Protein AF-A0A8T4JGF4-F1 (afdb_monomer_lite)

Sequence (220 aa):
MKKKRNKRGWFRKHKTLTIVFIIIFIIILIILFSLLLASLPSINDVNRTKCQDGTYDGRCSKNKPSFCLNETLIKKASVCSCPYDHKVDGESCVKIQRCYDGTVFNECSSKKPDFCDNGILQPDASRCGCGFRKTAFGDRCYYTHSLKAYLDPDLSCDSVQTGTNYIRNSPVYNPYNQPVANVINLLCITKCSAEHYIFISAKCGYQNTVKCLCGEWAGD

Structure (mmCIF, N/CA/C/O backbone):
data_AF-A0A8T4JGF4-F1
#
_entry.id   AF-A0A8T4JGF4-F1
#
loop_
_atom_site.group_PDB
_atom_site.id
_atom_site.type_symbol
_atom_site.label_atom_id
_atom_site.label_alt_id
_atom_site.label_comp_id
_atom_site.label_asym_id
_atom_site.label_entity_id
_atom_site.label_seq_id
_atom_site.pdbx_PDB_ins_code
_atom_site.Cartn_x
_atom_site.Cartn_y
_atom_site.Cartn_z
_atom_site.occupancy
_atom_site.B_iso_or_equiv
_atom_site.auth_seq_id
_atom_site.auth_comp_id
_atom_site.auth_asym_id
_atom_site.auth_atom_id
_atom_site.pdbx_PDB_model_num
ATOM 1 N N . MET A 1 1 ? -52.946 54.935 80.868 1.00 47.97 1 MET A N 1
ATOM 2 C CA . MET A 1 1 ? -53.389 54.575 79.497 1.00 47.97 1 MET A CA 1
ATOM 3 C C . MET A 1 1 ? -52.487 53.479 78.924 1.00 47.97 1 MET A C 1
ATOM 5 O O . MET A 1 1 ? -51.305 53.724 78.727 1.00 47.97 1 MET A O 1
ATOM 9 N N . LYS A 1 2 ? -52.994 52.255 78.703 1.00 56.34 2 LYS A N 1
ATOM 10 C CA . LYS A 1 2 ? -52.208 51.120 78.166 1.00 56.34 2 LYS A CA 1
ATOM 11 C C . LYS A 1 2 ? -52.382 51.017 76.644 1.00 56.34 2 LYS A C 1
ATOM 13 O O . LYS A 1 2 ? -53.460 50.693 76.156 1.00 56.34 2 LYS A O 1
ATOM 18 N N . LYS A 1 3 ? -51.308 51.290 75.895 1.00 65.88 3 LYS A N 1
ATOM 19 C CA . LYS A 1 3 ? -51.266 51.273 74.422 1.00 65.88 3 LYS A CA 1
ATOM 20 C C . LYS A 1 3 ? -51.107 49.833 73.911 1.00 65.88 3 LYS A C 1
ATOM 22 O O . LYS A 1 3 ? -50.023 49.256 73.962 1.00 65.88 3 LYS A O 1
ATOM 27 N N . LYS A 1 4 ? -52.204 49.242 73.429 1.00 63.41 4 LYS A N 1
ATOM 28 C CA . LYS A 1 4 ? -52.273 47.882 72.864 1.00 63.41 4 LYS A CA 1
ATOM 29 C C . LYS A 1 4 ? -51.643 47.886 71.459 1.00 63.41 4 LYS A C 1
ATOM 31 O O . LYS A 1 4 ? -52.255 48.354 70.504 1.00 63.41 4 LYS A O 1
ATOM 36 N N . ARG A 1 5 ? -50.394 47.423 71.321 1.00 65.62 5 ARG A N 1
ATOM 37 C CA . ARG A 1 5 ? -49.709 47.320 70.016 1.00 65.62 5 ARG A CA 1
ATOM 38 C C . ARG A 1 5 ? -50.174 46.074 69.250 1.00 65.62 5 ARG A C 1
ATOM 40 O O . ARG A 1 5 ? -50.162 44.961 69.768 1.00 65.62 5 ARG A O 1
ATOM 47 N N . ASN A 1 6 ? -50.598 46.299 68.009 1.00 61.34 6 ASN A N 1
ATOM 48 C CA . ASN A 1 6 ? -51.255 45.351 67.113 1.00 61.34 6 ASN A CA 1
ATOM 49 C C . ASN A 1 6 ? -50.226 44.413 66.434 1.00 61.34 6 ASN A C 1
ATOM 51 O O . ASN A 1 6 ? -49.514 44.829 65.526 1.00 61.34 6 ASN A O 1
ATOM 55 N N . LYS A 1 7 ? -50.130 43.149 66.878 1.00 59.09 7 LYS A N 1
ATOM 56 C CA . LYS A 1 7 ? -49.153 42.136 66.401 1.00 59.09 7 LYS A CA 1
ATOM 57 C C . LYS A 1 7 ? -49.591 41.336 65.155 1.00 59.09 7 LYS A C 1
ATOM 59 O O . LYS A 1 7 ? -48.980 40.323 64.831 1.00 59.09 7 LYS A O 1
ATOM 64 N N . ARG A 1 8 ? -50.638 41.746 64.429 1.00 57.59 8 ARG A N 1
ATOM 65 C CA . ARG A 1 8 ? -51.231 40.906 63.361 1.00 57.59 8 ARG A CA 1
ATOM 66 C C . ARG A 1 8 ? -50.503 40.931 62.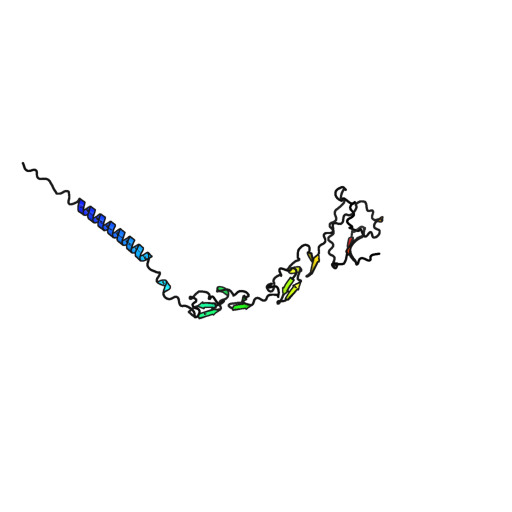004 1.00 57.59 8 ARG A C 1
ATOM 68 O O . ARG A 1 8 ? -50.839 40.133 61.138 1.00 57.59 8 ARG A O 1
ATOM 75 N N . GLY A 1 9 ? -49.498 41.789 61.808 1.00 57.38 9 GLY A N 1
ATOM 76 C CA . GLY A 1 9 ? -48.813 41.943 60.510 1.00 57.38 9 GLY A CA 1
ATOM 77 C C . GLY A 1 9 ? -47.613 41.017 60.254 1.00 57.38 9 GLY A C 1
ATOM 78 O O . GLY A 1 9 ? -47.180 40.889 59.112 1.00 57.38 9 GLY A O 1
ATOM 79 N N . TRP A 1 10 ? -47.064 40.365 61.284 1.00 57.47 10 TRP A N 1
ATOM 80 C CA . TRP A 1 10 ? -45.789 39.637 61.168 1.00 57.47 10 TRP A CA 1
ATOM 81 C C . TRP A 1 10 ? -45.944 38.214 60.597 1.00 57.47 10 TRP A C 1
ATOM 83 O O . TRP A 1 10 ? -45.103 37.745 59.835 1.00 57.47 10 TRP A O 1
ATOM 93 N N . PHE A 1 11 ? -47.079 37.558 60.855 1.00 57.56 11 PHE A N 1
ATOM 94 C CA . PHE A 1 11 ? -47.304 36.158 60.470 1.00 57.56 11 PHE A CA 1
ATOM 95 C C . PHE A 1 11 ? -47.520 35.919 58.964 1.00 57.56 11 PHE A C 1
ATOM 97 O O . PHE A 1 11 ? -47.335 34.798 58.495 1.00 57.56 11 PHE A O 1
ATOM 104 N N . ARG A 1 12 ? -47.891 36.945 58.181 1.00 58.84 12 ARG A N 1
ATOM 105 C CA . ARG A 1 12 ? -48.101 36.791 56.727 1.00 58.84 12 ARG A CA 1
ATOM 106 C C . ARG A 1 12 ? -46.800 36.788 55.919 1.00 58.84 12 ARG A C 1
ATOM 108 O O . ARG A 1 12 ? -46.740 36.090 54.916 1.00 58.84 12 ARG A O 1
ATOM 115 N N . LYS A 1 13 ? -45.751 37.487 56.373 1.00 63.50 13 LYS A N 1
ATOM 116 C CA . LYS A 1 13 ? -44.455 37.544 55.666 1.00 63.50 13 LYS A CA 1
ATOM 117 C C . LYS A 1 13 ? -43.623 36.262 55.807 1.00 63.50 13 LYS A C 1
ATOM 119 O O . LYS A 1 13 ? -42.838 35.946 54.920 1.00 63.50 13 LYS A O 1
ATOM 124 N N . HIS A 1 14 ? -43.821 35.495 56.881 1.00 70.94 14 HIS A N 1
ATOM 125 C CA . HIS A 1 14 ? -43.093 34.239 57.086 1.00 70.94 14 HIS A CA 1
ATOM 126 C C . HIS A 1 14 ? -43.536 33.121 56.134 1.00 70.94 14 HIS A C 1
ATOM 128 O O . HIS A 1 14 ? -42.690 32.370 55.663 1.00 70.94 14 HIS A O 1
ATOM 134 N N . LYS A 1 15 ? -44.828 33.045 55.783 1.00 79.44 15 LYS A N 1
ATOM 135 C CA . LYS A 1 15 ? -45.343 31.995 54.886 1.00 79.44 15 LYS A CA 1
ATOM 136 C C . LYS A 1 15 ? -44.829 32.129 53.449 1.00 79.44 15 LYS A C 1
ATOM 138 O O . LYS A 1 15 ? -44.533 31.130 52.804 1.00 79.44 15 LYS A O 1
ATOM 143 N N . THR A 1 16 ? -44.686 33.357 52.952 1.00 83.38 16 THR A N 1
ATOM 144 C CA . THR A 1 16 ? -44.106 33.608 51.624 1.00 83.38 16 THR A CA 1
ATOM 145 C C . THR A 1 16 ? -42.621 33.260 51.583 1.00 83.38 16 THR A C 1
ATOM 147 O O . THR A 1 16 ? -42.168 32.654 50.620 1.00 83.38 16 THR A O 1
ATOM 150 N N . LEU A 1 17 ? -41.875 33.562 52.652 1.00 86.31 17 LEU A N 1
ATOM 151 C CA . LEU A 1 17 ? -40.453 33.230 52.748 1.00 86.31 17 LEU A CA 1
ATOM 152 C C . LEU A 1 17 ? -40.228 31.707 52.743 1.00 86.31 17 LEU A C 1
ATOM 154 O O . LEU A 1 17 ? -39.376 31.212 52.013 1.00 86.31 17 LEU A O 1
ATOM 158 N N . THR A 1 18 ? -41.033 30.953 53.502 1.00 88.50 18 THR A N 1
ATOM 159 C CA . THR A 1 18 ? -40.933 29.485 53.553 1.00 88.50 18 THR A CA 1
ATOM 160 C C . THR A 1 18 ? -41.220 28.826 52.205 1.00 88.50 18 THR A C 1
ATOM 162 O O . THR A 1 18 ? -40.540 27.872 51.846 1.00 88.50 18 THR A O 1
ATOM 165 N N . ILE A 1 19 ? -42.179 29.347 51.431 1.00 92.38 19 ILE A N 1
ATOM 166 C CA . ILE A 1 19 ? -42.501 28.811 50.097 1.00 92.38 19 ILE A CA 1
ATOM 167 C C . ILE A 1 19 ? -41.330 29.028 49.129 1.00 92.38 19 ILE A C 1
ATOM 169 O O . ILE A 1 19 ? -40.965 28.112 48.397 1.00 92.38 19 ILE A O 1
ATOM 173 N N . VAL A 1 20 ? -40.698 30.205 49.160 1.00 94.44 20 VAL A N 1
ATOM 174 C CA . VAL A 1 20 ? -39.536 30.509 48.308 1.00 94.44 20 VAL A CA 1
ATOM 175 C C . VAL A 1 20 ? -38.359 29.576 48.613 1.00 94.44 20 VAL A C 1
ATOM 177 O O . VAL A 1 20 ? -37.754 29.042 47.686 1.00 94.44 20 VAL A O 1
ATOM 180 N N . PHE A 1 21 ? -38.072 29.305 49.891 1.00 93.75 21 PHE A N 1
ATOM 181 C CA . PHE A 1 21 ? -37.012 28.362 50.269 1.00 93.75 21 PHE A CA 1
ATOM 182 C C . PHE A 1 21 ? -37.273 26.935 49.777 1.00 93.75 21 PHE A C 1
ATOM 184 O O . PHE A 1 21 ? -36.346 26.277 49.308 1.00 93.75 21 PHE A O 1
ATOM 191 N N . ILE A 1 22 ? -38.526 26.472 49.827 1.00 95.75 22 ILE A N 1
ATOM 192 C CA . ILE A 1 22 ? -38.902 25.145 49.320 1.00 95.75 22 ILE A CA 1
ATOM 193 C C . ILE A 1 22 ? -38.670 25.057 47.805 1.00 95.75 22 ILE A C 1
ATOM 195 O O . ILE A 1 22 ? -38.101 24.076 47.334 1.00 95.75 22 ILE A O 1
ATOM 199 N N . ILE A 1 23 ? -39.045 26.088 47.041 1.00 96.62 23 ILE A N 1
ATOM 200 C CA . ILE A 1 23 ? -38.844 26.110 45.582 1.00 96.62 23 ILE A CA 1
ATOM 201 C C . ILE A 1 23 ? -37.351 26.069 45.232 1.00 96.62 23 ILE A C 1
ATOM 203 O O . ILE A 1 23 ? -36.944 25.277 44.385 1.00 96.62 23 ILE A O 1
ATOM 207 N N . ILE A 1 24 ? -36.522 26.873 45.906 1.00 97.06 24 ILE A N 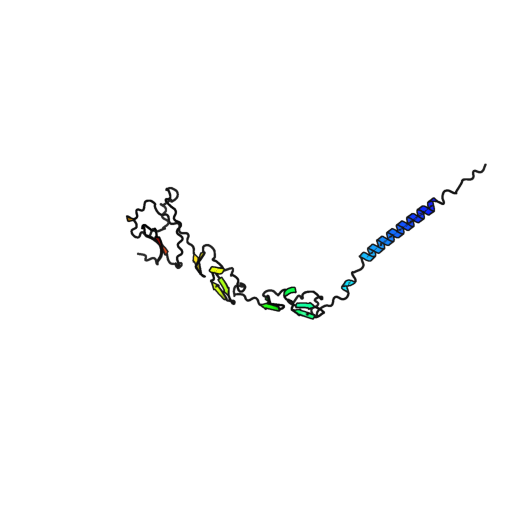1
ATOM 208 C CA . ILE A 1 24 ? -35.067 26.886 45.682 1.00 97.06 24 ILE A CA 1
ATOM 209 C C . ILE A 1 24 ? -34.461 25.510 45.979 1.00 97.06 24 ILE A C 1
ATOM 211 O O . ILE A 1 24 ? -33.655 25.010 45.198 1.00 97.06 24 ILE A O 1
ATOM 215 N N . PHE A 1 25 ? -34.882 24.870 47.070 1.00 96.12 25 PHE A N 1
ATOM 216 C CA . PHE A 1 25 ? -34.410 23.535 47.430 1.00 96.12 25 PHE A CA 1
ATOM 217 C C . PHE A 1 25 ? -34.768 22.483 46.370 1.00 96.12 25 PHE A C 1
ATOM 219 O O . PHE A 1 25 ? -33.919 21.677 45.994 1.00 96.12 25 PHE A O 1
ATOM 226 N N . ILE A 1 26 ? -35.988 22.530 45.823 1.00 97.56 26 ILE A N 1
ATOM 227 C CA . ILE A 1 26 ? -36.417 21.636 44.735 1.00 97.56 26 ILE A CA 1
ATOM 228 C C . ILE A 1 26 ? -35.565 21.853 43.478 1.00 97.56 26 ILE A C 1
ATOM 230 O O . ILE A 1 26 ? -35.118 20.882 42.871 1.00 97.56 26 ILE A O 1
ATOM 234 N N . ILE A 1 27 ? -35.288 23.106 43.105 1.00 97.75 27 ILE A N 1
ATOM 235 C CA . ILE A 1 27 ? -34.440 23.421 41.943 1.00 97.75 27 ILE A CA 1
ATOM 236 C C . ILE A 1 27 ? -33.029 22.850 42.133 1.00 97.75 27 ILE A C 1
ATOM 238 O O . ILE A 1 27 ? -32.492 22.225 41.219 1.00 97.75 27 ILE A O 1
ATOM 242 N N . ILE A 1 28 ? -32.448 23.003 43.326 1.00 97.69 28 ILE A N 1
ATOM 243 C CA . ILE A 1 28 ? -31.124 22.451 43.647 1.00 97.69 28 ILE A CA 1
ATOM 244 C C . ILE A 1 28 ? -31.128 20.922 43.530 1.00 97.69 28 ILE A C 1
ATOM 246 O O . ILE A 1 28 ? -30.211 20.360 42.933 1.00 97.69 28 ILE A O 1
ATOM 250 N N . LEU A 1 29 ? -32.164 20.246 44.034 1.00 97.38 29 LEU A N 1
ATOM 251 C CA . LEU A 1 29 ? -32.287 18.791 43.907 1.00 97.38 29 LEU A CA 1
ATOM 252 C C . LEU A 1 29 ? -32.380 18.334 42.446 1.00 97.38 29 LEU A C 1
ATOM 254 O O . LEU A 1 29 ? -31.743 17.348 42.087 1.00 97.38 29 LEU A O 1
ATOM 258 N N . ILE A 1 30 ? -33.112 19.055 41.592 1.00 97.62 30 ILE A N 1
ATOM 259 C CA . ILE A 1 30 ? -33.216 18.736 40.157 1.00 97.62 30 ILE A CA 1
ATOM 260 C C . ILE A 1 30 ? -31.859 18.892 39.461 1.00 97.62 30 ILE A C 1
ATOM 262 O O . ILE A 1 30 ? -31.475 18.038 38.659 1.00 97.62 30 ILE A O 1
ATOM 266 N N . ILE A 1 31 ? -31.113 19.953 39.779 1.00 97.56 31 ILE A N 1
ATOM 267 C CA . ILE A 1 31 ? -29.775 20.187 39.218 1.00 97.56 31 ILE A CA 1
ATOM 268 C C . ILE A 1 31 ? -28.812 19.082 39.664 1.00 97.56 31 ILE A C 1
ATOM 270 O O . ILE A 1 31 ? -28.115 18.507 38.829 1.00 97.56 31 ILE A O 1
ATOM 274 N N . LEU A 1 32 ? -28.808 18.736 40.955 1.00 96.75 32 LEU A N 1
ATOM 275 C CA . LEU A 1 32 ? -27.975 17.656 41.492 1.00 96.75 32 LEU A CA 1
ATOM 276 C C . LEU A 1 32 ? -28.332 16.299 40.882 1.00 96.75 32 LEU A C 1
ATOM 278 O O . LEU A 1 32 ? -27.438 15.535 40.531 1.00 96.75 32 LEU A O 1
ATOM 282 N N . PHE A 1 33 ? -29.620 16.011 40.705 1.00 96.50 33 PHE A N 1
ATOM 283 C CA . PHE A 1 33 ? -30.071 14.782 40.060 1.00 96.50 33 PHE A CA 1
ATOM 284 C C . PHE A 1 33 ? -29.660 14.729 38.584 1.00 96.50 33 PHE A C 1
ATOM 286 O O . PHE A 1 33 ? -29.200 13.696 38.113 1.00 96.50 33 PHE A O 1
ATOM 293 N N . SER A 1 34 ? -29.743 15.849 37.866 1.00 96.62 34 SER A N 1
ATOM 294 C CA . SER A 1 34 ? -29.296 15.934 36.469 1.00 96.62 34 SER A CA 1
ATOM 295 C C . SER A 1 34 ? -27.783 15.723 36.342 1.00 96.62 34 SER A C 1
ATOM 297 O O . SER A 1 34 ? -27.333 15.000 35.456 1.00 96.62 34 SER A O 1
ATOM 299 N N . LEU A 1 35 ? -26.997 16.295 37.262 1.00 95.38 35 LEU A N 1
ATOM 300 C CA . LEU A 1 35 ? -25.551 16.067 37.356 1.00 95.38 35 LEU A CA 1
ATOM 301 C C . LEU A 1 35 ? -25.219 14.607 37.689 1.00 95.38 35 LEU A C 1
ATOM 303 O O . LEU A 1 35 ? -24.268 14.058 37.138 1.00 95.38 35 LEU A O 1
ATOM 307 N N . LEU A 1 36 ? -26.014 13.970 38.552 1.00 94.88 36 LEU A N 1
ATOM 308 C CA . LEU A 1 36 ? -25.873 12.554 38.888 1.00 94.88 36 LEU A CA 1
ATOM 309 C C . LEU A 1 36 ? -26.223 11.643 37.702 1.00 94.88 36 LEU A C 1
ATOM 311 O O . LEU A 1 36 ? -25.557 10.640 37.481 1.00 94.88 36 LEU A O 1
ATOM 315 N N . LEU A 1 37 ? -27.246 11.986 36.918 1.00 91.44 37 LEU A N 1
ATOM 316 C CA . LEU A 1 37 ? -27.588 11.237 35.708 1.00 91.44 37 LEU A CA 1
ATOM 317 C C . LEU A 1 37 ? -26.508 11.374 34.631 1.00 91.44 37 LEU A C 1
ATOM 319 O O . LEU A 1 37 ? -26.215 10.404 33.938 1.00 91.44 37 LEU A O 1
ATOM 323 N N . ALA A 1 38 ? -25.890 12.550 34.508 1.00 91.62 38 ALA A N 1
ATOM 324 C CA . ALA A 1 38 ? -24.806 12.784 33.556 1.00 91.62 38 ALA A CA 1
ATOM 325 C C . ALA A 1 38 ? -23.522 12.001 33.884 1.00 91.62 38 ALA A C 1
ATOM 327 O O . ALA A 1 38 ? -22.717 11.759 32.987 1.00 91.62 38 ALA A O 1
ATOM 328 N N . SER A 1 39 ? -23.319 11.592 35.140 1.00 90.06 39 SER A N 1
ATOM 329 C CA . SER A 1 39 ? -22.179 10.760 35.541 1.00 90.06 39 SER A CA 1
ATOM 330 C C . SER A 1 39 ? -22.437 9.256 35.419 1.00 90.06 39 SER A C 1
ATOM 332 O O . SER A 1 39 ? -21.515 8.470 35.649 1.00 90.06 39 SER A O 1
ATOM 334 N N . LEU A 1 40 ? -23.647 8.832 35.030 1.00 85.12 40 LEU A N 1
ATOM 335 C CA . LEU A 1 40 ? -23.922 7.417 34.808 1.00 85.12 40 LEU A CA 1
ATOM 336 C C . LEU A 1 40 ? -23.154 6.921 33.571 1.00 85.12 40 LEU A C 1
ATOM 338 O O . LEU A 1 40 ? -23.342 7.455 32.473 1.00 85.12 40 LEU A O 1
ATOM 342 N N . PRO A 1 41 ? -22.299 5.891 33.714 1.00 80.56 41 PRO A N 1
ATOM 343 C CA . PRO A 1 41 ? -21.639 5.284 32.570 1.00 80.56 41 PRO A CA 1
ATOM 344 C C . PRO A 1 41 ? -22.694 4.727 31.611 1.00 80.56 41 PRO A C 1
ATOM 346 O O . PRO A 1 41 ? -23.691 4.136 32.032 1.00 80.56 41 PRO A O 1
ATOM 349 N N . SER A 1 42 ? -22.480 4.921 30.308 1.00 80.06 42 SER A N 1
ATOM 350 C CA . SER A 1 42 ? -23.373 4.387 29.282 1.00 80.06 42 SER A CA 1
ATOM 351 C C . SER A 1 42 ? -23.442 2.864 29.410 1.00 80.06 42 SER A C 1
ATOM 353 O O . SER A 1 42 ? -22.466 2.160 29.163 1.00 80.06 42 SER A O 1
ATOM 355 N N . ILE A 1 43 ? -24.616 2.354 29.780 1.00 74.75 43 ILE A N 1
ATOM 356 C CA . ILE A 1 43 ? -24.886 0.921 29.995 1.00 74.75 43 ILE A CA 1
ATOM 357 C C . ILE A 1 43 ? -24.831 0.111 28.683 1.00 74.75 43 ILE A C 1
ATOM 359 O O . ILE A 1 43 ? -24.972 -1.108 28.685 1.00 74.75 43 ILE A O 1
ATOM 363 N N . ASN A 1 44 ? -24.579 0.772 27.550 1.00 69.38 44 ASN A N 1
ATOM 364 C CA . ASN A 1 44 ? -24.530 0.150 26.230 1.00 69.38 44 ASN A CA 1
ATOM 365 C C . ASN A 1 44 ? -23.204 -0.573 25.932 1.00 69.38 44 ASN A C 1
ATOM 367 O O . ASN A 1 44 ? -23.035 -1.082 24.827 1.00 69.38 44 ASN A O 1
ATOM 371 N N . ASP A 1 45 ? -22.260 -0.627 26.878 1.00 65.50 45 ASP A N 1
ATOM 372 C CA . ASP A 1 45 ? -20.958 -1.282 26.669 1.00 65.50 45 ASP A CA 1
ATOM 373 C C . ASP A 1 45 ? -20.864 -2.708 27.243 1.00 65.50 45 ASP A C 1
ATOM 375 O O . ASP A 1 45 ? -19.833 -3.366 27.127 1.00 65.50 45 ASP A O 1
ATOM 379 N N . VAL A 1 46 ? -21.941 -3.221 27.849 1.00 62.47 46 VAL A N 1
ATOM 380 C CA . VAL A 1 46 ? -21.876 -4.414 28.719 1.00 62.47 46 VAL A CA 1
ATOM 381 C C . VAL A 1 46 ? -21.881 -5.751 27.966 1.00 62.47 46 VAL A C 1
ATOM 383 O O . VAL A 1 46 ? -21.688 -6.789 28.584 1.00 62.47 46 VAL A O 1
ATOM 386 N N . ASN A 1 47 ? -22.009 -5.777 26.638 1.00 77.75 47 ASN A N 1
ATOM 387 C CA . ASN A 1 47 ? -21.881 -7.051 25.923 1.00 77.75 47 ASN A CA 1
ATOM 388 C C . ASN A 1 47 ? -21.275 -6.924 24.528 1.00 77.75 47 ASN A C 1
ATOM 390 O O . ASN A 1 47 ? -21.761 -7.513 23.564 1.00 77.75 47 ASN A O 1
ATOM 394 N N . ARG A 1 48 ? -20.195 -6.143 24.398 1.00 82.44 48 ARG A N 1
ATOM 395 C CA . ARG A 1 48 ? -19.381 -6.243 23.183 1.00 82.44 48 ARG A CA 1
ATOM 396 C C . ARG A 1 48 ? -18.619 -7.552 23.216 1.00 82.44 48 ARG A C 1
ATOM 398 O O . ARG A 1 48 ? -17.611 -7.686 23.913 1.00 82.44 48 ARG A O 1
ATOM 405 N N . THR A 1 49 ? -19.120 -8.502 22.449 1.00 94.12 49 THR A N 1
ATOM 406 C CA . THR A 1 49 ? -18.466 -9.777 22.236 1.00 94.12 49 THR A CA 1
ATOM 407 C C . THR A 1 49 ? -17.134 -9.543 21.520 1.00 94.12 49 THR A C 1
ATOM 409 O O . THR A 1 49 ? -16.959 -8.598 20.736 1.00 94.12 49 THR A O 1
ATOM 412 N N . LYS A 1 50 ? -16.134 -10.341 21.887 1.00 97.19 50 LYS A N 1
ATOM 413 C CA . LYS A 1 50 ? -14.789 -10.272 21.317 1.00 97.19 50 LYS A CA 1
ATOM 414 C C . LYS A 1 50 ? -14.527 -11.544 20.539 1.00 97.19 50 LYS A C 1
ATOM 416 O O . LYS A 1 50 ? -14.892 -12.627 20.980 1.00 97.19 50 LYS A O 1
ATOM 421 N N . CYS A 1 51 ? -13.838 -11.403 19.420 1.00 97.81 51 CYS A N 1
ATOM 422 C CA . CYS A 1 51 ? -13.269 -12.532 18.709 1.00 97.81 51 CYS A CA 1
ATOM 423 C C . CYS A 1 51 ? -12.093 -13.151 19.478 1.00 97.81 51 CYS A C 1
ATOM 425 O O . CYS A 1 51 ? -11.567 -12.571 20.431 1.00 97.81 51 CYS A O 1
ATOM 427 N N . GLN A 1 52 ? -11.636 -14.317 19.011 1.00 97.88 52 GLN A N 1
ATOM 428 C CA . GLN A 1 52 ? -10.529 -15.083 19.599 1.00 97.88 52 GLN A CA 1
ATOM 429 C C . GLN A 1 52 ? -9.230 -14.274 19.795 1.00 97.88 52 GLN A C 1
ATOM 431 O O . GLN A 1 52 ? -8.463 -14.555 20.712 1.00 97.88 52 GLN A O 1
ATOM 436 N N . ASP A 1 53 ? -8.976 -13.262 18.963 1.00 97.50 53 ASP A N 1
ATOM 437 C CA . ASP A 1 53 ? -7.790 -12.397 19.041 1.00 97.50 53 ASP A CA 1
ATOM 438 C C . ASP A 1 53 ? -7.983 -11.142 19.920 1.00 97.50 53 ASP A C 1
ATOM 440 O O . ASP A 1 53 ? -7.108 -10.275 19.977 1.00 97.50 53 ASP A O 1
ATOM 444 N N . GLY A 1 54 ? -9.133 -11.023 20.592 1.00 97.06 54 GLY A N 1
ATOM 445 C CA . GLY A 1 54 ? -9.507 -9.882 21.427 1.00 97.06 54 GLY A CA 1
ATOM 446 C C . GLY A 1 54 ? -10.106 -8.693 20.669 1.00 97.06 54 GLY A C 1
ATOM 447 O O . GLY A 1 54 ? -10.416 -7.679 21.301 1.00 97.06 54 GLY A O 1
ATOM 448 N N . THR A 1 55 ? -10.287 -8.788 19.348 1.00 97.69 55 THR A N 1
ATOM 449 C CA . THR A 1 55 ? -10.943 -7.751 18.537 1.00 97.69 55 THR A CA 1
ATOM 450 C C . THR A 1 55 ? -12.430 -7.670 18.876 1.00 97.69 55 THR A C 1
ATOM 452 O O . THR A 1 55 ? -13.102 -8.693 18.953 1.00 97.69 55 THR A O 1
ATOM 455 N N . TYR A 1 56 ? -12.956 -6.460 19.073 1.00 96.75 56 TYR A N 1
ATOM 456 C CA . TYR A 1 56 ? -14.390 -6.252 19.300 1.00 96.75 56 TYR A CA 1
ATOM 457 C C . TYR A 1 56 ? -15.209 -6.539 18.039 1.00 96.75 56 TYR A C 1
ATOM 459 O O . TYR A 1 56 ? -14.765 -6.219 16.934 1.00 96.75 56 TYR A O 1
ATOM 467 N N . ASP A 1 57 ? -16.419 -7.065 18.216 1.00 96.56 57 ASP A N 1
ATOM 468 C CA . ASP A 1 57 ? -17.374 -7.252 17.125 1.00 96.56 57 ASP A CA 1
ATOM 469 C C . ASP A 1 57 ? -17.571 -5.967 16.296 1.00 96.56 57 ASP A C 1
ATOM 471 O O . ASP A 1 57 ? -17.580 -4.845 16.820 1.00 96.56 57 ASP A O 1
ATOM 475 N N . GLY A 1 58 ? -17.634 -6.122 14.973 1.00 96.38 58 GLY A N 1
ATOM 476 C CA . GLY A 1 58 ? -17.717 -5.012 14.026 1.00 96.38 58 GLY A CA 1
ATOM 477 C C . GLY A 1 58 ? -16.405 -4.245 13.802 1.00 96.38 58 GLY A C 1
ATOM 478 O O . GLY A 1 58 ? -16.419 -3.177 13.183 1.00 96.38 58 GLY A O 1
ATOM 479 N N . ARG A 1 59 ? -15.262 -4.733 14.306 1.00 97.75 59 ARG A N 1
ATOM 480 C CA . ARG A 1 59 ? -13.937 -4.111 14.116 1.00 97.75 59 ARG A CA 1
ATOM 481 C C . ARG A 1 59 ? -12.980 -5.012 13.337 1.00 97.75 59 ARG A C 1
ATOM 483 O O . ARG A 1 59 ? -13.112 -6.233 13.290 1.00 97.75 59 ARG A O 1
ATOM 490 N N . CYS A 1 60 ? -11.978 -4.376 12.738 1.00 98.56 60 CYS A N 1
ATOM 491 C CA . CYS A 1 60 ? -10.882 -5.058 12.064 1.00 98.56 60 CYS A CA 1
ATOM 492 C C . CYS A 1 60 ? -9.828 -5.537 13.058 1.00 98.56 60 CYS A C 1
ATOM 494 O O . CYS A 1 60 ? -9.417 -4.789 13.948 1.00 98.56 60 CYS A O 1
ATOM 496 N N . SER A 1 61 ? -9.367 -6.767 12.855 1.00 98.44 61 SER A N 1
ATOM 497 C CA . SER A 1 61 ? -8.238 -7.336 13.580 1.00 98.44 61 SER A CA 1
ATOM 498 C C . SER A 1 61 ? -6.938 -6.609 13.235 1.00 98.44 61 SER A C 1
ATOM 500 O O . SER A 1 61 ? -6.783 -6.041 12.150 1.00 98.44 61 SER A O 1
ATOM 502 N N . LYS A 1 62 ? -5.951 -6.702 14.133 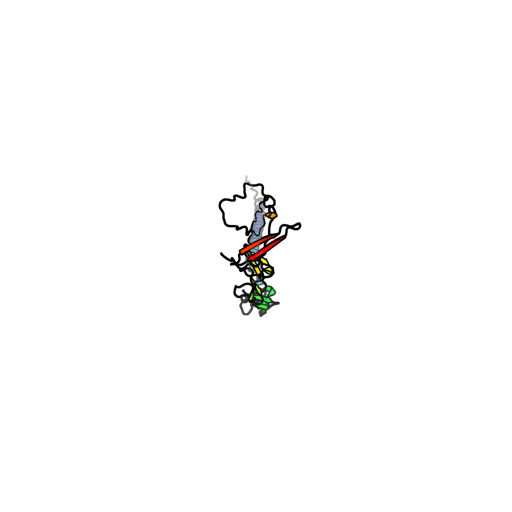1.00 97.88 62 LYS A N 1
ATOM 503 C CA . LYS A 1 62 ? -4.556 -6.354 13.815 1.00 97.88 62 LYS A CA 1
ATOM 504 C C . LYS A 1 62 ? -4.004 -7.228 12.678 1.00 97.88 62 LYS A C 1
ATOM 506 O O . LYS A 1 62 ? -3.205 -6.751 11.874 1.00 97.88 62 LYS A O 1
ATOM 511 N N . ASN A 1 63 ? -4.473 -8.474 12.577 1.00 97.62 63 ASN A N 1
ATOM 512 C CA . ASN A 1 63 ? -4.097 -9.434 11.543 1.00 97.62 63 ASN A CA 1
ATOM 513 C C . ASN A 1 63 ? -5.033 -9.305 10.333 1.00 97.62 63 ASN A C 1
ATOM 515 O O . ASN A 1 63 ? -5.999 -10.059 10.165 1.00 97.62 63 ASN A O 1
ATOM 519 N N . LYS A 1 64 ? -4.747 -8.318 9.482 1.00 98.25 64 LYS A N 1
ATOM 520 C CA . LYS A 1 64 ? -5.474 -8.091 8.224 1.00 98.25 64 LYS A CA 1
ATOM 521 C C . LYS A 1 64 ? -5.426 -9.333 7.315 1.00 98.25 64 LYS A C 1
ATOM 523 O O . LYS A 1 64 ? -4.384 -9.989 7.267 1.00 98.25 64 LYS A O 1
ATOM 528 N N . PRO A 1 65 ? -6.497 -9.644 6.558 1.00 98.25 65 PRO A N 1
ATOM 529 C CA . PRO A 1 65 ? -7.736 -8.873 6.372 1.00 98.25 65 PRO A CA 1
ATOM 530 C C . PRO A 1 65 ? -8.882 -9.267 7.322 1.00 98.25 65 PRO A C 1
ATOM 532 O O . PRO A 1 65 ? -10.052 -9.185 6.948 1.00 98.25 65 PRO A O 1
ATOM 535 N N . SER A 1 66 ? -8.581 -9.769 8.519 1.00 98.56 66 SER A N 1
ATOM 536 C CA . SER A 1 66 ? -9.614 -10.356 9.376 1.00 98.56 66 SER A CA 1
ATOM 537 C C . SER A 1 66 ? -10.532 -9.289 9.987 1.00 98.56 66 SER A C 1
ATOM 539 O O . SER A 1 66 ? -10.069 -8.277 10.516 1.00 98.56 66 SER A O 1
ATOM 541 N N . PHE A 1 67 ? -11.835 -9.542 9.942 1.00 98.38 67 PHE A N 1
ATOM 542 C CA . PHE A 1 67 ? -12.908 -8.734 10.513 1.00 98.38 67 PHE A CA 1
ATOM 543 C C . PHE A 1 67 ? -13.670 -9.573 11.535 1.00 98.38 67 PHE A C 1
ATOM 545 O O . PHE A 1 67 ? -13.997 -10.728 11.258 1.00 98.38 67 PHE A O 1
ATOM 552 N N . CYS A 1 68 ? -13.935 -9.004 12.708 1.00 98.44 68 CYS A N 1
ATOM 553 C CA . CYS A 1 68 ? -14.692 -9.681 13.750 1.00 98.44 68 CYS A CA 1
ATOM 554 C C . CYS A 1 68 ? -16.193 -9.525 13.493 1.00 98.44 68 CYS A C 1
ATOM 556 O O . CYS A 1 68 ? -16.696 -8.400 13.485 1.00 98.44 68 CYS A O 1
ATOM 558 N N . LEU A 1 69 ? -16.882 -10.642 13.255 1.00 97.50 69 LEU A N 1
ATOM 559 C CA . LEU A 1 69 ? -18.329 -10.688 13.068 1.00 97.50 69 LEU A CA 1
ATOM 560 C C . LEU A 1 69 ? -18.918 -11.858 13.856 1.00 97.50 69 LEU A C 1
ATOM 562 O O . LEU A 1 69 ? -18.605 -13.013 13.566 1.00 97.50 69 LEU A O 1
ATOM 566 N N . ASN A 1 70 ? -19.797 -11.558 14.811 1.00 96.12 70 ASN A N 1
ATOM 567 C CA . ASN A 1 70 ? -20.456 -12.531 15.683 1.00 96.12 70 ASN A CA 1
ATOM 568 C C . ASN A 1 70 ? -19.438 -13.494 16.321 1.00 96.12 70 ASN A C 1
ATOM 570 O O . ASN A 1 70 ? -19.508 -14.704 16.119 1.00 96.12 70 ASN A O 1
ATOM 574 N N . GLU A 1 71 ? -18.439 -12.941 17.019 1.00 96.69 71 GLU A N 1
ATOM 575 C CA . GLU A 1 71 ? -17.366 -13.687 17.714 1.00 96.69 71 GLU A CA 1
ATOM 576 C C . GLU A 1 71 ? -16.412 -14.486 16.810 1.00 96.69 71 GLU A C 1
ATOM 578 O O . GLU A 1 71 ? -15.447 -15.081 17.293 1.00 96.69 71 GLU A O 1
ATOM 583 N N . THR A 1 72 ? -16.610 -14.452 15.490 1.00 97.94 72 THR A N 1
ATOM 584 C CA . THR A 1 72 ? -15.782 -15.174 14.521 1.00 97.94 72 THR A CA 1
ATOM 585 C C . THR A 1 72 ? -14.954 -14.208 13.680 1.00 97.94 72 THR A C 1
ATOM 587 O O . THR A 1 72 ? -15.451 -13.198 13.180 1.00 97.94 72 THR A O 1
ATOM 590 N N . LEU A 1 73 ? -13.674 -14.530 13.482 1.00 98.31 73 LEU A N 1
ATOM 591 C CA . LEU A 1 73 ? -12.826 -13.816 12.530 1.00 98.31 73 LEU A CA 1
ATOM 592 C C . LEU A 1 73 ? -13.073 -14.347 11.121 1.00 98.31 73 LEU A C 1
ATOM 594 O O . LEU A 1 73 ? -12.767 -15.497 10.811 1.00 98.31 73 LEU A O 1
ATOM 598 N N . ILE A 1 74 ? -13.580 -13.481 10.254 1.00 98.19 74 ILE A N 1
ATOM 599 C CA . ILE A 1 74 ? -13.767 -13.759 8.830 1.00 98.19 74 ILE A CA 1
ATOM 600 C C . ILE A 1 74 ? -12.841 -12.867 8.006 1.00 98.19 74 ILE A C 1
ATOM 602 O O . ILE A 1 74 ? -12.522 -11.751 8.410 1.00 98.19 74 ILE A O 1
ATOM 606 N N . LYS A 1 75 ? -12.395 -13.321 6.832 1.00 98.25 75 LYS A N 1
ATOM 607 C CA . LYS A 1 75 ? -11.644 -12.451 5.915 1.00 98.25 75 LYS A CA 1
ATOM 608 C C . LYS A 1 75 ? -12.613 -11.450 5.280 1.00 98.25 75 LYS A C 1
ATOM 610 O O . LYS A 1 75 ? -13.571 -11.871 4.637 1.00 98.25 75 LYS A O 1
ATOM 615 N N . LYS A 1 76 ? -12.369 -10.152 5.477 1.00 98.31 76 LYS A N 1
ATOM 616 C CA . LYS A 1 76 ? -13.072 -9.058 4.792 1.00 98.31 76 LYS A CA 1
ATOM 617 C C . LYS A 1 76 ? -12.097 -7.969 4.357 1.00 98.31 76 LYS A C 1
ATOM 619 O O . LYS A 1 76 ? -12.002 -6.900 4.970 1.00 98.31 76 LYS A O 1
ATOM 624 N N . ALA A 1 77 ? -11.334 -8.252 3.306 1.00 98.50 77 ALA A N 1
ATOM 625 C CA . ALA A 1 77 ? -10.331 -7.327 2.782 1.00 98.50 77 ALA A CA 1
ATOM 626 C C . ALA A 1 77 ? -10.938 -6.008 2.275 1.00 98.50 77 ALA A C 1
ATOM 628 O O . ALA A 1 77 ? -10.281 -4.972 2.382 1.00 98.50 77 ALA A O 1
ATOM 629 N N . SER A 1 78 ? -12.194 -6.013 1.814 1.00 98.06 78 SER A N 1
ATOM 630 C CA . SER A 1 78 ? -12.899 -4.798 1.381 1.00 98.06 78 SER A CA 1
ATOM 631 C C . SER A 1 78 ? -13.129 -3.794 2.520 1.00 98.06 78 SER A C 1
ATOM 633 O O . SER A 1 78 ? -13.126 -2.588 2.290 1.00 98.06 78 SER A O 1
ATOM 635 N N . VAL A 1 79 ? -13.265 -4.279 3.761 1.00 98.12 79 VAL A N 1
ATOM 636 C CA . VAL A 1 79 ? -13.495 -3.453 4.961 1.00 98.12 79 VAL A CA 1
ATOM 637 C C . VAL A 1 79 ? -12.192 -3.173 5.710 1.00 98.12 79 VAL A C 1
ATOM 639 O O . VAL A 1 79 ? -11.941 -2.046 6.128 1.00 98.12 79 VAL A O 1
ATOM 642 N N . CYS A 1 80 ? -11.344 -4.190 5.882 1.00 98.25 80 CYS A N 1
ATOM 643 C CA . CYS A 1 80 ? -10.152 -4.107 6.733 1.00 98.25 80 CYS A CA 1
ATOM 644 C C . CYS A 1 80 ? -8.850 -3.811 5.993 1.00 98.25 80 CYS A C 1
ATOM 646 O O . CYS A 1 80 ? -7.808 -3.615 6.631 1.00 98.25 80 CYS A O 1
ATOM 648 N N . SER A 1 81 ? -8.912 -3.736 4.661 1.00 98.25 81 SER A N 1
ATOM 649 C CA . SER A 1 81 ? -7.750 -3.631 3.778 1.00 98.25 81 SER A CA 1
ATOM 650 C C . SER A 1 81 ? -6.782 -4.813 3.926 1.00 98.25 81 SER A C 1
ATOM 652 O O . SER A 1 81 ? -6.984 -5.744 4.710 1.00 98.25 81 SER A O 1
ATOM 654 N N . CYS A 1 82 ? -5.695 -4.763 3.162 1.00 98.25 82 CYS A N 1
ATOM 655 C CA . CYS A 1 82 ? -4.636 -5.762 3.185 1.00 98.25 82 CYS A CA 1
ATOM 656 C C . CYS A 1 82 ? -3.396 -5.288 3.963 1.00 98.25 82 CYS A C 1
ATOM 658 O O . CYS A 1 82 ? -3.241 -4.086 4.216 1.00 98.25 82 CYS A O 1
ATOM 660 N N . PRO A 1 83 ? -2.536 -6.220 4.416 1.00 97.50 83 PRO A N 1
ATOM 661 C CA . PRO A 1 83 ? -1.233 -5.878 4.979 1.00 97.50 83 PRO A CA 1
ATOM 662 C C . PRO A 1 83 ? -0.314 -5.239 3.927 1.00 97.50 83 PRO A C 1
ATOM 664 O O . PRO A 1 83 ? -0.601 -5.262 2.729 1.00 97.50 83 PRO A O 1
ATOM 667 N N . TYR A 1 84 ? 0.809 -4.684 4.389 1.00 93.12 84 TYR A N 1
ATOM 668 C CA . TYR A 1 84 ? 1.866 -4.169 3.517 1.00 93.12 84 TYR A CA 1
ATOM 669 C C . TYR A 1 84 ? 2.305 -5.278 2.535 1.00 93.12 84 TYR A C 1
ATOM 671 O O . TYR A 1 84 ? 2.400 -6.445 2.916 1.00 93.12 84 TYR A O 1
ATOM 679 N N . ASP A 1 85 ? 2.472 -4.934 1.257 1.00 94.06 85 ASP A N 1
ATOM 680 C CA . ASP A 1 85 ? 2.747 -5.852 0.131 1.00 94.06 85 ASP A CA 1
ATOM 681 C C . ASP A 1 85 ? 1.620 -6.789 -0.320 1.00 94.06 85 ASP A C 1
ATOM 683 O O . ASP A 1 85 ? 1.868 -7.736 -1.069 1.00 94.06 85 ASP A O 1
ATOM 687 N N . HIS A 1 86 ? 0.373 -6.523 0.064 1.00 97.12 86 HIS A N 1
ATOM 688 C CA . HIS A 1 86 ? -0.782 -7.235 -0.478 1.00 97.12 86 HIS A CA 1
ATOM 689 C C . HIS A 1 86 ? -1.831 -6.266 -1.023 1.00 97.12 86 HIS A C 1
ATOM 691 O O . HIS A 1 86 ? -2.028 -5.176 -0.488 1.00 97.12 86 HIS A O 1
ATOM 697 N N . LYS A 1 87 ? -2.527 -6.682 -2.082 1.00 96.19 87 LYS A N 1
ATOM 698 C CA . LYS A 1 87 ? -3.685 -5.977 -2.638 1.00 96.19 87 LYS A CA 1
ATOM 699 C C . LYS A 1 87 ? -4.956 -6.781 -2.402 1.00 96.19 87 LYS A C 1
ATOM 701 O O . LYS A 1 87 ? -4.905 -8.001 -2.234 1.00 96.19 87 LYS A O 1
ATOM 706 N N . VAL A 1 88 ? -6.078 -6.072 -2.383 1.00 97.62 88 VAL A N 1
ATOM 707 C CA . VAL A 1 88 ? -7.408 -6.671 -2.258 1.00 97.62 88 VAL A CA 1
ATOM 708 C C . VAL A 1 88 ? -7.717 -7.463 -3.528 1.00 97.62 88 VAL A C 1
ATOM 710 O O . VAL A 1 88 ? -7.556 -6.945 -4.633 1.00 97.62 88 VAL A O 1
ATOM 713 N N . ASP A 1 89 ? -8.148 -8.708 -3.349 1.00 96.88 89 ASP A N 1
ATOM 714 C CA . ASP A 1 89 ? -8.683 -9.580 -4.395 1.00 96.88 89 ASP A CA 1
ATOM 715 C C . ASP A 1 89 ? -9.935 -10.274 -3.841 1.00 96.88 89 ASP A C 1
ATOM 717 O O . ASP A 1 89 ? -9.864 -11.191 -3.012 1.00 96.88 89 ASP A O 1
ATOM 721 N N . GLY A 1 90 ? -11.100 -9.725 -4.190 1.00 97.44 90 GLY A N 1
ATOM 722 C CA . GLY A 1 90 ? -12.361 -10.029 -3.515 1.00 97.44 90 GLY A CA 1
ATOM 723 C C . GLY A 1 90 ? -12.303 -9.689 -2.020 1.00 97.44 90 GLY A C 1
ATOM 724 O O . GLY A 1 90 ? -11.980 -8.568 -1.637 1.00 97.44 90 GLY A O 1
ATOM 725 N N . GLU A 1 91 ? -12.594 -10.671 -1.164 1.00 98.06 91 GLU A N 1
ATOM 726 C CA . GLU A 1 91 ? -12.501 -10.535 0.301 1.00 98.06 91 GLU A CA 1
ATOM 727 C C . GLU A 1 91 ? -11.175 -11.048 0.883 1.00 98.06 91 GLU A C 1
ATOM 729 O O . GLU A 1 91 ? -10.981 -11.068 2.103 1.00 98.06 91 GLU A O 1
ATOM 734 N N . SER A 1 92 ? -10.247 -11.456 0.016 1.00 98.00 92 SER A N 1
ATOM 735 C CA . SER A 1 92 ? -8.917 -11.934 0.380 1.00 98.00 92 SER A CA 1
ATOM 736 C C . SER A 1 92 ? -7.829 -10.930 0.002 1.00 98.00 92 SER A C 1
ATOM 738 O O . SER A 1 92 ? -8.063 -9.906 -0.639 1.00 98.00 92 SER A O 1
ATOM 740 N N . CYS A 1 93 ? -6.612 -11.232 0.446 1.00 98.12 93 CYS A N 1
ATOM 741 C CA . CYS A 1 93 ? -5.417 -10.474 0.120 1.00 98.12 93 CYS A CA 1
ATOM 742 C C . CYS A 1 93 ? -4.477 -11.347 -0.697 1.00 98.12 93 CYS A C 1
ATOM 744 O O . CYS A 1 93 ? -4.121 -12.441 -0.256 1.00 98.12 93 CYS A O 1
ATOM 746 N N . VAL A 1 94 ? -4.044 -10.842 -1.848 1.00 97.00 94 VAL A N 1
ATOM 747 C CA . VAL A 1 94 ? -3.024 -11.476 -2.690 1.00 97.00 94 VAL A CA 1
ATOM 748 C C . VAL A 1 94 ? -1.754 -10.645 -2.665 1.00 97.00 94 VAL A C 1
ATOM 750 O O . VAL A 1 94 ? -1.802 -9.415 -2.591 1.00 97.00 94 VAL A O 1
ATOM 753 N N . LYS A 1 95 ? -0.603 -11.317 -2.692 1.00 96.75 95 LYS A N 1
ATOM 754 C CA . LYS A 1 95 ? 0.698 -10.649 -2.669 1.00 96.75 95 LYS A CA 1
ATOM 755 C C . LYS A 1 95 ? 0.842 -9.768 -3.911 1.00 96.75 95 LYS A C 1
ATOM 757 O O . LYS A 1 95 ? 0.564 -10.209 -5.025 1.00 96.75 95 LYS A O 1
ATOM 762 N N . ILE A 1 96 ? 1.268 -8.522 -3.724 1.00 96.62 96 ILE A N 1
ATOM 763 C CA . ILE A 1 96 ? 1.569 -7.619 -4.834 1.00 96.62 96 ILE A CA 1
ATOM 764 C C . ILE A 1 96 ? 2.831 -8.143 -5.510 1.00 96.62 96 ILE A C 1
ATOM 766 O O . ILE A 1 96 ? 3.886 -8.249 -4.884 1.00 96.62 96 ILE A O 1
ATOM 770 N N . GLN A 1 97 ? 2.719 -8.481 -6.791 1.00 96.94 97 GLN A N 1
ATOM 771 C CA . GLN A 1 97 ? 3.883 -8.795 -7.601 1.00 96.94 97 GLN A CA 1
ATOM 772 C C . GLN A 1 97 ? 4.695 -7.516 -7.795 1.00 96.94 97 GLN A C 1
ATOM 774 O O . GLN A 1 97 ? 4.158 -6.479 -8.188 1.00 96.94 97 GLN A O 1
ATOM 779 N N . ARG A 1 98 ? 5.982 -7.595 -7.470 1.00 97.75 98 ARG A N 1
ATOM 780 C CA . ARG A 1 98 ? 6.939 -6.504 -7.615 1.00 97.75 98 ARG A CA 1
ATOM 781 C C . ARG A 1 98 ? 8.131 -6.986 -8.418 1.00 97.75 98 ARG A C 1
ATOM 783 O O . ARG A 1 98 ? 8.464 -8.171 -8.384 1.00 97.75 98 ARG A O 1
ATOM 790 N N . CYS A 1 99 ? 8.778 -6.057 -9.094 1.00 97.88 99 CYS A N 1
ATOM 791 C CA . CYS A 1 99 ? 10.083 -6.281 -9.684 1.00 97.88 99 CYS A CA 1
ATOM 792 C C . CYS A 1 99 ? 11.193 -6.194 -8.629 1.00 97.88 99 CYS A C 1
ATOM 794 O O . CYS A 1 99 ? 10.958 -5.784 -7.489 1.00 97.88 99 CYS A O 1
ATOM 796 N N . TYR A 1 100 ? 12.417 -6.580 -9.001 1.00 97.25 100 TYR A N 1
ATOM 797 C CA . TYR A 1 100 ? 13.559 -6.632 -8.076 1.00 97.25 100 TYR A CA 1
ATOM 798 C C . TYR A 1 100 ? 13.919 -5.274 -7.446 1.00 97.25 100 TYR A C 1
ATOM 800 O O . TYR A 1 100 ? 14.567 -5.237 -6.403 1.00 97.25 100 TYR A O 1
ATOM 808 N N . ASP A 1 101 ? 13.509 -4.162 -8.062 1.00 97.25 101 ASP A N 1
ATOM 809 C CA . ASP A 1 101 ? 13.724 -2.800 -7.566 1.00 97.25 101 ASP A CA 1
ATOM 810 C C . ASP A 1 101 ? 12.570 -2.271 -6.690 1.00 97.25 101 ASP A C 1
ATOM 812 O O . ASP A 1 101 ? 12.601 -1.119 -6.262 1.00 97.25 101 ASP A O 1
ATOM 816 N N . GLY A 1 102 ? 11.554 -3.099 -6.423 1.00 96.50 102 GLY A N 1
ATOM 817 C CA . GLY A 1 102 ? 10.370 -2.751 -5.636 1.00 96.50 102 GLY A CA 1
ATOM 818 C C . GLY A 1 102 ? 9.207 -2.159 -6.438 1.00 96.50 102 GLY A C 1
ATOM 819 O O . GLY A 1 102 ? 8.122 -1.990 -5.865 1.00 96.50 102 GLY A O 1
ATOM 820 N N . THR A 1 103 ? 9.384 -1.895 -7.739 1.00 97.50 103 THR A N 1
ATOM 821 C CA . THR A 1 103 ? 8.323 -1.387 -8.626 1.00 97.50 103 THR A CA 1
ATOM 822 C C . THR A 1 103 ? 7.147 -2.359 -8.656 1.00 97.50 103 THR A C 1
ATOM 824 O O . THR A 1 103 ? 7.342 -3.571 -8.762 1.00 97.50 103 THR A O 1
ATOM 827 N N . VAL A 1 104 ? 5.923 -1.845 -8.522 1.00 96.88 104 VAL A N 1
ATOM 828 C CA . VAL A 1 104 ? 4.692 -2.651 -8.557 1.00 96.88 104 VAL A CA 1
ATOM 829 C C . VAL A 1 104 ? 4.446 -3.158 -9.980 1.00 96.88 104 VAL A C 1
ATOM 831 O O . VAL A 1 104 ? 4.739 -2.469 -10.953 1.00 96.88 104 VAL A O 1
ATOM 834 N N . PHE A 1 105 ? 3.910 -4.373 -10.114 1.00 96.69 105 PHE A N 1
ATOM 835 C CA . PHE A 1 105 ? 3.485 -4.912 -11.405 1.00 96.69 105 PHE A CA 1
ATOM 836 C C . PHE A 1 105 ? 2.558 -3.939 -12.142 1.00 96.69 105 PHE A C 1
ATOM 838 O O . PHE A 1 105 ? 1.609 -3.416 -11.558 1.00 96.69 105 PHE A O 1
ATOM 845 N N . ASN A 1 106 ? 2.813 -3.758 -13.435 1.00 96.62 106 ASN A N 1
ATOM 846 C CA . ASN A 1 106 ? 2.173 -2.777 -14.303 1.00 96.62 106 ASN A CA 1
ATOM 847 C C . ASN A 1 106 ? 2.453 -1.300 -13.978 1.00 96.62 106 ASN A C 1
ATOM 849 O O . ASN A 1 106 ? 1.745 -0.423 -14.475 1.00 96.62 106 ASN A O 1
ATOM 853 N N . GLU A 1 107 ? 3.499 -1.001 -13.211 1.00 97.94 107 GLU A N 1
ATOM 854 C CA . GLU A 1 107 ? 3.959 0.367 -12.975 1.00 97.94 107 GLU A CA 1
ATOM 855 C C . GLU A 1 107 ? 5.358 0.617 -13.554 1.00 97.94 107 GLU A C 1
ATOM 857 O O . GLU A 1 107 ? 6.133 -0.299 -13.848 1.00 97.94 107 GLU A O 1
ATOM 862 N N . CYS A 1 108 ? 5.669 1.899 -13.736 1.00 98.50 108 CYS A N 1
ATOM 863 C CA . CYS A 1 108 ? 6.972 2.360 -14.193 1.00 98.50 108 CYS A CA 1
ATOM 864 C C . CYS A 1 108 ? 7.952 2.475 -13.032 1.00 98.50 108 CYS A C 1
ATOM 866 O O . CYS A 1 108 ? 7.625 3.040 -11.986 1.00 98.50 108 CYS A O 1
ATOM 868 N N . SER A 1 109 ? 9.179 2.007 -13.247 1.00 98.38 109 SER A N 1
ATOM 869 C CA . SER A 1 109 ? 10.261 2.188 -12.289 1.00 98.38 109 SER A CA 1
ATOM 870 C C . SER A 1 109 ? 10.645 3.663 -12.173 1.00 98.38 109 SER A C 1
ATOM 872 O O . SER A 1 109 ? 10.535 4.457 -13.112 1.00 98.38 109 SER A O 1
ATOM 874 N N . SER A 1 110 ? 11.196 4.023 -11.013 1.00 97.38 110 SER A N 1
ATOM 875 C CA . SER A 1 110 ? 11.928 5.285 -10.848 1.00 97.38 110 SER A CA 1
ATOM 876 C C . SER A 1 110 ? 13.125 5.394 -11.809 1.00 97.38 110 SER A C 1
ATOM 878 O O . SER A 1 110 ? 13.524 6.499 -12.189 1.00 97.38 110 SER A O 1
ATOM 880 N N . LYS A 1 111 ? 13.671 4.254 -12.252 1.00 97.38 111 LYS A N 1
ATOM 881 C CA . LYS A 1 111 ? 14.735 4.149 -13.253 1.00 97.38 111 LYS A CA 1
ATOM 882 C C . LYS A 1 111 ? 14.128 4.038 -14.648 1.00 97.38 111 LYS A C 1
ATOM 884 O O . LYS A 1 111 ? 13.932 2.961 -15.191 1.00 97.38 111 LYS A O 1
ATOM 889 N N . LYS A 1 112 ? 13.835 5.185 -15.256 1.00 97.69 112 LYS A N 1
ATOM 890 C CA . LYS A 1 112 ? 13.335 5.226 -16.637 1.00 97.69 112 LYS A CA 1
ATOM 891 C C . LYS A 1 112 ? 14.373 4.666 -17.628 1.00 97.69 112 LYS A C 1
ATOM 893 O O . LYS A 1 112 ? 15.550 5.026 -17.505 1.00 97.69 112 LYS A O 1
ATOM 898 N N . PRO A 1 113 ? 13.957 3.911 -18.662 1.00 97.56 113 PRO A N 1
ATOM 899 C CA . PRO A 1 113 ? 12.574 3.687 -19.108 1.00 97.56 113 PRO A CA 1
ATOM 900 C C . PRO A 1 113 ? 11.923 2.393 -18.593 1.00 97.56 113 PRO A C 1
ATOM 902 O O . PRO A 1 113 ? 11.021 1.875 -19.245 1.00 97.56 113 PRO A O 1
ATOM 905 N N . ASP A 1 114 ? 12.390 1.833 -17.481 1.00 98.31 114 ASP A N 1
ATOM 906 C CA . ASP A 1 114 ? 12.008 0.475 -17.108 1.00 98.31 114 ASP A CA 1
ATOM 907 C C . ASP A 1 114 ? 10.551 0.389 -16.621 1.00 98.31 114 ASP A C 1
ATOM 909 O O . ASP A 1 114 ? 10.082 1.198 -15.814 1.00 98.31 114 ASP A O 1
ATOM 913 N N . PHE A 1 115 ? 9.845 -0.628 -17.104 1.00 98.31 115 PHE A N 1
ATOM 914 C CA . PHE A 1 115 ? 8.475 -0.991 -16.768 1.00 98.31 115 PHE A CA 1
ATOM 915 C C . PHE A 1 115 ? 8.449 -2.379 -16.132 1.00 98.31 115 PHE A C 1
ATOM 917 O O . PHE A 1 115 ? 9.139 -3.292 -16.592 1.00 98.31 115 PHE A O 1
ATOM 924 N N . CYS A 1 116 ? 7.657 -2.543 -15.072 1.00 98.44 116 CYS A N 1
ATOM 925 C CA . CYS A 1 116 ? 7.563 -3.811 -14.365 1.00 98.44 116 CYS A CA 1
ATOM 926 C C . CYS A 1 116 ? 6.488 -4.719 -14.969 1.00 98.44 116 CYS A C 1
ATOM 928 O O . CYS A 1 116 ? 5.295 -4.540 -14.713 1.00 98.44 116 CYS A O 1
ATOM 930 N N . ASP A 1 117 ? 6.922 -5.737 -15.708 1.00 97.69 117 ASP A N 1
ATOM 931 C CA . ASP A 1 117 ? 6.054 -6.737 -16.324 1.00 97.69 117 ASP A CA 1
ATOM 932 C C . ASP A 1 117 ? 6.371 -8.130 -15.776 1.00 97.69 117 ASP A C 1
ATOM 934 O O . ASP A 1 117 ? 7.499 -8.614 -15.834 1.00 97.69 117 ASP A O 1
ATOM 938 N N . ASN A 1 118 ? 5.371 -8.765 -15.170 1.00 95.88 118 ASN A N 1
ATOM 939 C CA . ASN A 1 118 ? 5.464 -10.090 -14.559 1.00 95.88 118 ASN A CA 1
ATOM 940 C C . ASN A 1 118 ? 6.673 -10.278 -13.616 1.00 95.88 118 ASN A C 1
ATOM 942 O O . ASN A 1 118 ? 7.224 -11.370 -13.486 1.00 95.88 118 ASN A O 1
ATOM 946 N N . GLY A 1 119 ? 7.054 -9.225 -12.885 1.00 96.00 119 GLY A N 1
ATOM 947 C CA . GLY A 1 119 ? 8.168 -9.255 -11.928 1.00 96.00 119 GLY A CA 1
ATOM 948 C C . GLY A 1 119 ? 9.552 -9.062 -12.557 1.00 96.00 119 GLY A C 1
ATOM 949 O O . GLY A 1 119 ? 10.553 -9.121 -11.842 1.00 96.00 119 GLY A O 1
ATOM 950 N N . ILE A 1 120 ? 9.619 -8.788 -13.860 1.00 97.94 120 ILE A N 1
ATOM 951 C CA . ILE A 1 120 ? 10.842 -8.458 -14.591 1.00 97.94 120 ILE A CA 1
ATOM 952 C C . ILE A 1 120 ? 10.764 -6.992 -15.030 1.00 97.94 120 ILE A C 1
ATOM 954 O O . ILE A 1 120 ? 9.746 -6.537 -15.550 1.00 97.94 120 ILE A O 1
ATOM 958 N N . LEU A 1 121 ? 11.840 -6.235 -14.805 1.00 98.38 121 LEU A N 1
ATOM 959 C CA . LEU A 1 121 ? 11.968 -4.900 -15.387 1.00 98.38 121 LEU A CA 1
ATOM 960 C C . LEU A 1 121 ? 12.397 -5.033 -16.843 1.00 98.38 121 LEU A C 1
ATOM 962 O O . LEU A 1 121 ? 13.423 -5.651 -17.133 1.00 98.38 121 LEU A O 1
ATOM 966 N N . GLN A 1 122 ? 11.633 -4.419 -17.735 1.00 97.94 122 GLN A N 1
ATOM 967 C CA . GLN A 1 122 ? 11.953 -4.325 -19.153 1.00 97.94 122 GLN A CA 1
ATOM 968 C C . GLN A 1 122 ? 11.851 -2.870 -19.621 1.00 97.94 122 GLN A C 1
ATOM 970 O O . GLN A 1 122 ? 10.992 -2.140 -19.130 1.00 97.94 122 GLN A O 1
ATOM 975 N N . PRO A 1 123 ? 12.699 -2.417 -20.555 1.00 97.19 123 PRO A N 1
ATOM 976 C CA . PRO A 1 123 ? 12.611 -1.060 -21.076 1.00 97.19 123 PRO A CA 1
ATOM 977 C C . PRO A 1 123 ? 11.312 -0.879 -21.876 1.00 97.19 123 PRO A C 1
ATOM 979 O O . PRO A 1 123 ? 11.106 -1.574 -22.867 1.00 97.19 123 PRO A O 1
ATOM 982 N N . ASP A 1 124 ? 10.465 0.068 -21.464 1.00 97.94 124 ASP A N 1
ATOM 983 C CA . ASP A 1 124 ? 9.255 0.497 -22.180 1.00 97.94 124 ASP A CA 1
ATOM 984 C C . ASP A 1 124 ? 9.157 2.029 -22.130 1.00 97.94 124 ASP A C 1
ATOM 986 O O . ASP A 1 124 ? 8.392 2.644 -21.378 1.00 97.94 124 ASP A O 1
ATOM 990 N N . ALA A 1 125 ? 9.993 2.675 -22.946 1.00 97.81 125 ALA A N 1
ATOM 991 C CA . ALA A 1 125 ? 10.024 4.131 -23.050 1.00 97.81 125 ALA A CA 1
ATOM 992 C C . ALA A 1 125 ? 8.717 4.721 -23.600 1.00 97.81 125 ALA A C 1
ATOM 994 O O . ALA A 1 125 ? 8.448 5.899 -23.357 1.00 97.81 125 ALA A O 1
ATOM 995 N N . SER A 1 126 ? 7.909 3.931 -24.313 1.00 96.62 126 SER A N 1
ATOM 996 C CA . SER A 1 126 ? 6.619 4.378 -24.836 1.00 96.62 126 SER A CA 1
ATOM 997 C C . SER A 1 126 ? 5.624 4.644 -23.702 1.00 96.62 126 SER A C 1
ATOM 999 O O . SER A 1 126 ? 4.895 5.637 -23.734 1.00 96.62 126 SER A O 1
ATOM 1001 N N . ARG A 1 127 ? 5.662 3.809 -22.655 1.00 97.50 127 ARG A N 1
ATOM 1002 C CA . ARG A 1 127 ? 4.784 3.892 -21.483 1.00 97.50 127 ARG A CA 1
ATOM 1003 C C . ARG A 1 127 ? 5.373 4.714 -20.342 1.00 97.50 127 ARG A C 1
ATOM 1005 O O . ARG A 1 127 ? 4.670 5.517 -19.735 1.00 97.50 127 ARG A O 1
ATOM 1012 N N . CYS A 1 128 ? 6.658 4.532 -20.049 1.00 98.00 128 CYS A N 1
ATOM 1013 C CA . CYS A 1 128 ? 7.317 5.144 -18.888 1.00 98.00 128 CYS A CA 1
ATOM 1014 C C . CYS A 1 128 ? 8.060 6.445 -19.205 1.00 98.00 128 CYS A C 1
ATOM 1016 O O . CYS A 1 128 ? 8.487 7.183 -18.302 1.00 98.00 128 CYS A O 1
ATOM 1018 N N . GLY A 1 129 ? 8.194 6.757 -20.493 1.00 97.19 129 GLY A N 1
ATOM 1019 C CA . GLY A 1 129 ? 8.979 7.878 -20.971 1.00 97.19 129 GLY A CA 1
ATOM 1020 C C . GLY A 1 129 ? 10.468 7.699 -20.693 1.00 97.19 129 GLY A C 1
ATOM 1021 O O . GLY A 1 129 ? 10.952 6.655 -20.256 1.00 97.19 129 GLY A O 1
ATOM 1022 N N . CYS A 1 130 ? 11.211 8.774 -20.924 1.00 97.25 130 CYS A N 1
ATOM 1023 C CA . CYS A 1 130 ? 12.654 8.791 -20.757 1.00 97.25 130 CYS A CA 1
ATOM 1024 C C . CYS A 1 130 ? 13.100 9.696 -19.607 1.00 97.25 130 CYS A C 1
ATOM 1026 O O . CYS A 1 130 ? 12.371 10.581 -19.153 1.00 97.25 130 CYS A O 1
ATOM 1028 N N . GLY A 1 131 ? 14.317 9.448 -19.117 1.00 94.38 131 GLY A N 1
ATOM 1029 C CA . GLY A 1 131 ? 15.007 10.350 -18.195 1.00 94.38 131 GLY A CA 1
ATOM 1030 C C . GLY A 1 131 ? 15.373 11.693 -18.844 1.00 94.38 131 GLY A C 1
ATOM 1031 O O . GLY A 1 131 ? 15.103 11.939 -20.019 1.00 94.38 131 GLY A O 1
ATOM 1032 N N . PHE A 1 132 ? 16.013 12.573 -18.074 1.00 92.94 132 PHE A N 1
ATOM 1033 C CA . PHE A 1 132 ? 16.379 13.917 -18.529 1.00 92.94 132 PHE A CA 1
ATOM 1034 C C . PHE A 1 132 ? 17.228 13.896 -19.818 1.00 92.94 132 PHE A C 1
ATOM 1036 O O . PHE A 1 132 ? 18.169 13.109 -19.931 1.00 92.94 132 PHE A O 1
ATOM 1043 N N . ARG A 1 133 ? 16.900 14.781 -20.777 1.00 89.06 133 ARG A N 1
ATOM 1044 C CA . ARG A 1 133 ? 17.562 14.928 -22.099 1.00 89.06 133 ARG A CA 1
ATOM 1045 C C . ARG A 1 133 ? 17.578 13.663 -22.965 1.00 89.06 133 ARG A C 1
ATOM 1047 O O . ARG A 1 133 ? 18.478 13.477 -23.786 1.00 89.06 133 ARG A O 1
ATOM 1054 N N . LYS A 1 134 ? 16.586 12.794 -22.797 1.00 90.75 134 LYS A N 1
ATOM 1055 C CA . LYS A 1 134 ? 16.362 11.643 -23.667 1.00 90.75 134 LYS A CA 1
ATOM 1056 C C . LYS A 1 134 ? 14.958 11.709 -24.261 1.00 90.75 134 LYS A C 1
ATOM 1058 O O . LYS A 1 134 ? 14.030 12.150 -23.591 1.00 90.75 134 LYS A O 1
ATOM 1063 N N . THR A 1 135 ? 14.803 11.258 -25.500 1.00 91.31 135 THR A N 1
ATOM 1064 C CA . THR A 1 135 ? 13.504 11.105 -26.170 1.00 91.31 135 THR A CA 1
ATOM 1065 C C . THR A 1 135 ? 13.240 9.637 -26.458 1.00 91.31 135 THR A C 1
ATOM 1067 O O . THR A 1 135 ? 14.165 8.874 -26.753 1.00 91.31 135 THR A O 1
ATOM 1070 N N . ALA A 1 136 ? 11.975 9.246 -26.322 1.00 93.00 136 ALA A N 1
ATOM 1071 C CA . ALA A 1 136 ? 11.518 7.901 -26.618 1.00 93.00 136 ALA A CA 1
ATOM 1072 C C . ALA A 1 136 ? 11.421 7.707 -28.135 1.00 93.00 136 ALA A C 1
ATOM 1074 O O . ALA A 1 136 ? 10.861 8.541 -28.845 1.00 93.00 136 ALA A O 1
ATOM 1075 N N . PHE A 1 137 ? 11.958 6.595 -28.623 1.00 90.62 137 PHE A N 1
ATOM 1076 C CA . PHE A 1 137 ? 11.733 6.121 -29.982 1.00 90.62 137 PHE A CA 1
ATOM 1077 C C . PHE A 1 137 ? 11.422 4.625 -29.906 1.00 90.62 137 PHE A C 1
ATOM 1079 O O . PHE A 1 137 ? 12.320 3.796 -29.729 1.00 90.62 137 PHE A O 1
ATOM 1086 N N . GLY A 1 138 ? 10.127 4.302 -29.968 1.00 93.69 138 GLY A N 1
ATOM 1087 C CA . GLY A 1 138 ? 9.611 3.010 -29.513 1.00 93.69 138 GLY A CA 1
ATOM 1088 C C . GLY A 1 138 ? 9.840 2.836 -28.010 1.00 93.69 138 GLY A C 1
ATOM 1089 O O . GLY A 1 138 ? 9.695 3.785 -27.242 1.00 93.69 138 GLY A O 1
ATOM 1090 N N . ASP A 1 139 ? 10.289 1.648 -27.614 1.00 95.00 139 ASP A N 1
ATOM 1091 C CA . ASP A 1 139 ? 10.477 1.277 -26.203 1.00 95.00 139 ASP A CA 1
ATOM 1092 C C . ASP A 1 139 ? 11.858 1.649 -25.650 1.00 95.00 139 ASP A C 1
ATOM 1094 O O . ASP A 1 139 ? 12.202 1.341 -24.509 1.00 95.00 139 ASP A O 1
ATOM 1098 N N . ARG A 1 140 ? 12.674 2.339 -26.453 1.00 93.44 140 ARG A N 1
ATOM 1099 C CA . ARG A 1 140 ? 14.033 2.742 -26.089 1.00 93.44 140 ARG A CA 1
ATOM 1100 C C . ARG A 1 140 ? 14.165 4.253 -25.987 1.00 93.44 140 ARG A C 1
ATOM 1102 O O . ARG A 1 140 ? 13.496 5.015 -26.683 1.00 93.44 140 ARG A O 1
ATOM 1109 N N . CYS A 1 141 ? 15.100 4.670 -25.142 1.00 93.19 141 CYS A N 1
ATOM 1110 C CA . CYS A 1 141 ? 15.467 6.066 -24.967 1.00 93.19 141 CYS A CA 1
ATOM 1111 C C . CYS A 1 141 ? 16.772 6.393 -25.681 1.00 93.19 141 CYS A C 1
ATOM 1113 O O . CYS A 1 141 ? 17.777 5.711 -25.484 1.00 93.19 141 CYS A O 1
ATOM 1115 N N . TYR A 1 142 ? 16.770 7.499 -26.417 1.00 88.44 142 TYR A N 1
ATOM 1116 C CA . TYR A 1 142 ? 17.940 8.044 -27.101 1.00 88.44 142 TYR A CA 1
ATOM 1117 C C . TYR A 1 142 ? 18.232 9.443 -26.576 1.00 88.44 142 TYR A C 1
ATOM 1119 O O . TYR A 1 142 ? 17.306 10.180 -26.237 1.00 88.44 142 TYR A O 1
ATOM 1127 N N . TYR A 1 143 ? 19.505 9.821 -26.483 1.00 84.88 143 TYR A N 1
ATOM 1128 C CA . TYR A 1 143 ? 19.869 11.181 -26.096 1.00 84.88 143 TYR A CA 1
ATOM 1129 C C . TYR A 1 143 ? 19.403 12.170 -27.160 1.00 84.88 143 TYR A C 1
ATOM 1131 O O . TYR A 1 143 ? 19.699 12.016 -28.343 1.00 84.88 143 TYR A O 1
ATOM 1139 N N . THR A 1 144 ? 18.690 13.209 -26.736 1.00 79.69 144 THR A N 1
ATOM 1140 C CA . THR A 1 144 ? 18.425 14.352 -27.607 1.00 79.69 144 THR A CA 1
ATOM 1141 C C . THR A 1 144 ? 19.589 15.307 -27.519 1.00 79.69 144 THR A C 1
ATOM 1143 O O . THR A 1 144 ? 19.719 16.053 -26.545 1.00 79.69 144 THR A O 1
ATOM 1146 N N . HIS A 1 145 ? 20.415 15.313 -28.555 1.00 74.44 145 HIS A N 1
ATOM 1147 C CA . HIS A 1 145 ? 21.321 16.422 -28.790 1.00 74.44 145 HIS A CA 1
ATOM 1148 C C . HIS A 1 145 ? 20.555 17.484 -29.575 1.00 74.44 145 HIS A C 1
ATOM 1150 O O . HIS A 1 145 ? 20.268 17.314 -30.757 1.00 74.44 145 HIS A O 1
ATOM 1156 N N . SER A 1 146 ? 20.195 18.584 -28.913 1.00 59.84 146 SER A N 1
ATOM 1157 C CA . SER A 1 146 ? 19.749 19.787 -29.615 1.00 59.84 146 SER A CA 1
ATOM 1158 C C . SER A 1 146 ? 20.968 20.426 -30.271 1.00 59.84 146 SER A C 1
ATOM 1160 O O . SER A 1 146 ? 21.626 21.283 -29.684 1.00 59.84 146 SER A O 1
ATOM 1162 N N . LEU A 1 147 ? 21.305 19.964 -31.472 1.00 59.41 147 LEU A N 1
ATOM 1163 C CA . LEU A 1 147 ? 22.300 20.624 -32.302 1.00 59.41 147 LEU A CA 1
ATOM 1164 C C . LEU A 1 147 ? 21.633 21.842 -32.941 1.00 59.41 147 LEU A C 1
ATOM 1166 O O . LEU A 1 147 ? 20.754 21.711 -33.789 1.00 59.41 147 LEU A O 1
ATOM 1170 N N . LYS A 1 148 ? 22.039 23.038 -32.512 1.00 55.38 148 LYS A N 1
ATOM 1171 C CA . LYS A 1 148 ? 21.761 24.260 -33.267 1.00 55.38 148 LYS A CA 1
ATOM 1172 C C . LYS A 1 148 ? 22.758 24.303 -34.420 1.00 55.38 148 LYS A C 1
ATOM 1174 O O . LYS A 1 148 ? 23.939 24.547 -34.188 1.00 55.38 148 LYS A O 1
ATOM 1179 N N . ALA A 1 149 ? 22.295 24.024 -35.632 1.00 54.69 149 ALA A N 1
ATOM 1180 C CA . ALA A 1 149 ? 23.070 24.296 -36.832 1.00 54.69 149 ALA A CA 1
ATOM 1181 C C . ALA A 1 149 ? 22.807 25.749 -37.248 1.00 54.69 149 ALA A C 1
ATOM 1183 O O . ALA A 1 149 ? 21.652 26.150 -37.385 1.00 54.69 149 ALA A O 1
ATOM 1184 N N . TYR A 1 150 ? 23.870 26.530 -37.420 1.00 52.59 150 TYR A N 1
ATOM 1185 C CA . TYR A 1 150 ? 23.794 27.842 -38.054 1.00 52.59 150 TYR A CA 1
ATOM 1186 C C . TYR A 1 150 ? 24.136 27.636 -39.528 1.00 52.59 150 TYR A C 1
ATOM 1188 O O . TYR A 1 150 ? 25.204 27.111 -39.840 1.00 52.59 150 TYR A O 1
ATOM 1196 N N . LEU A 1 151 ? 23.201 27.969 -40.417 1.00 52.00 151 LEU A N 1
ATOM 1197 C CA . LEU A 1 151 ? 23.481 28.052 -41.845 1.00 52.00 151 LEU A CA 1
ATOM 1198 C C . LEU A 1 151 ? 23.980 29.465 -42.121 1.00 52.00 151 LEU A C 1
ATOM 1200 O O . LEU A 1 151 ? 23.333 30.435 -41.732 1.00 52.00 151 LEU A O 1
ATOM 1204 N N . ASP A 1 152 ? 25.144 29.561 -42.748 1.00 55.59 152 ASP A N 1
ATOM 1205 C CA . ASP A 1 152 ? 25.656 30.830 -43.240 1.00 55.59 152 ASP A CA 1
ATOM 1206 C C . ASP A 1 152 ? 24.775 31.290 -44.425 1.00 55.59 152 ASP A C 1
ATOM 1208 O O . ASP A 1 152 ? 24.605 30.510 -45.371 1.00 55.59 152 ASP A O 1
ATOM 1212 N N . PRO A 1 153 ? 24.173 32.495 -44.385 1.00 52.38 153 PRO A N 1
ATOM 1213 C CA . PRO A 1 153 ? 23.371 33.030 -45.487 1.00 52.38 153 PRO A CA 1
ATOM 1214 C C . PRO A 1 153 ? 24.118 33.135 -46.816 1.00 52.38 153 PRO A C 1
ATOM 1216 O O . PRO A 1 153 ? 23.473 33.080 -47.864 1.00 52.38 153 PRO A O 1
ATOM 1219 N N . ASP A 1 154 ? 25.443 33.274 -46.783 1.00 57.03 154 ASP A N 1
ATOM 1220 C CA . ASP A 1 154 ? 26.248 33.539 -47.976 1.00 57.03 154 ASP A CA 1
ATOM 1221 C C . ASP A 1 154 ? 26.782 32.252 -48.629 1.00 57.03 154 ASP A C 1
ATOM 1223 O O . ASP A 1 154 ? 27.469 32.295 -49.656 1.00 57.03 154 ASP A O 1
ATOM 1227 N N . LEU A 1 155 ? 26.443 31.077 -48.081 1.00 55.12 155 LEU A N 1
ATOM 1228 C CA . LEU A 1 155 ? 26.807 29.788 -48.666 1.00 55.12 155 LEU A CA 1
ATOM 1229 C C . LEU A 1 155 ? 25.953 29.506 -49.915 1.00 55.12 155 LEU A C 1
ATOM 1231 O O . LEU A 1 155 ? 24.904 28.862 -49.877 1.00 55.12 155 LEU A O 1
ATOM 1235 N N . SER A 1 156 ? 26.450 29.991 -51.055 1.00 49.94 156 SER A N 1
ATOM 1236 C CA . SER A 1 156 ? 26.034 29.562 -52.392 1.00 49.94 156 SER A CA 1
ATOM 1237 C C . SER A 1 156 ? 26.059 28.030 -52.493 1.00 49.94 156 SER A C 1
ATOM 1239 O O . SER A 1 156 ? 26.999 27.376 -52.037 1.00 49.94 156 SER A O 1
ATOM 1241 N N . CYS A 1 157 ? 25.026 27.449 -53.113 1.00 48.53 157 CYS A N 1
ATOM 1242 C CA . CYS A 1 157 ? 24.874 25.999 -53.285 1.00 48.53 157 CYS A CA 1
ATOM 1243 C C . CYS A 1 157 ? 26.060 25.347 -54.016 1.00 48.53 157 CYS A C 1
ATOM 1245 O O . CYS A 1 157 ? 26.305 24.155 -53.830 1.00 48.53 157 CYS A O 1
ATOM 1247 N N . ASP A 1 158 ? 26.819 26.127 -54.787 1.00 47.91 158 ASP A N 1
ATOM 1248 C CA . ASP A 1 158 ? 27.984 25.657 -55.540 1.00 47.91 158 ASP A CA 1
ATOM 1249 C C . ASP A 1 158 ? 29.218 25.412 -54.651 1.00 47.91 158 ASP A C 1
ATOM 1251 O O . ASP A 1 158 ? 30.152 24.722 -55.059 1.00 47.91 158 ASP A O 1
ATOM 1255 N N . SER A 1 159 ? 29.208 25.906 -53.409 1.00 47.25 159 SER A N 1
ATOM 1256 C CA . SER A 1 159 ? 30.297 25.743 -52.436 1.00 47.25 159 SER A CA 1
ATOM 1257 C C . SER A 1 159 ? 30.115 24.531 -51.517 1.00 47.25 159 SER A C 1
ATOM 1259 O O . SER A 1 159 ? 30.999 24.223 -50.717 1.00 47.25 159 SER A O 1
ATOM 1261 N N . VAL A 1 160 ? 28.978 23.828 -51.591 1.00 43.34 160 VAL A N 1
ATOM 1262 C CA . VAL A 1 160 ? 28.678 22.672 -50.726 1.00 43.34 160 VAL A CA 1
ATOM 1263 C C . VAL A 1 160 ? 29.317 21.403 -51.307 1.00 43.34 160 VAL A C 1
ATOM 1265 O O . VAL A 1 160 ? 28.658 20.405 -51.593 1.00 43.34 160 VAL A O 1
ATOM 1268 N N . GLN A 1 161 ? 30.638 21.415 -51.481 1.00 40.88 161 GLN A N 1
ATOM 1269 C CA . GLN A 1 161 ? 31.414 20.183 -51.613 1.00 40.88 161 GLN A CA 1
ATOM 1270 C C . GLN A 1 161 ? 31.544 19.562 -50.228 1.00 40.88 161 GLN A C 1
ATOM 1272 O O . GLN A 1 161 ? 32.449 19.931 -49.493 1.00 40.88 161 GLN A O 1
ATOM 1277 N N . THR A 1 162 ? 30.611 18.671 -49.862 1.00 41.06 162 THR A N 1
ATOM 1278 C CA . THR A 1 162 ? 30.731 17.715 -48.735 1.00 41.06 162 THR A CA 1
ATOM 1279 C C . THR A 1 162 ? 31.529 18.252 -47.543 1.00 41.06 162 THR A C 1
ATOM 1281 O O . THR A 1 162 ? 32.446 17.611 -47.039 1.00 41.06 162 THR A O 1
ATOM 1284 N N . GLY A 1 163 ? 31.206 19.473 -47.119 1.00 38.25 163 GLY A N 1
ATOM 1285 C CA . GLY A 1 163 ? 31.861 20.108 -45.998 1.00 38.25 163 GLY A CA 1
ATOM 1286 C C . GLY A 1 163 ? 31.280 19.481 -44.753 1.00 38.25 163 GLY A C 1
ATOM 1287 O O . GLY A 1 163 ? 30.174 19.828 -44.340 1.00 38.25 163 GLY A O 1
ATOM 1288 N N . THR A 1 164 ? 31.999 18.539 -44.151 1.00 42.56 164 THR A N 1
ATOM 1289 C CA . THR A 1 164 ? 31.848 18.253 -42.728 1.00 42.56 164 THR A CA 1
ATOM 1290 C C . THR A 1 164 ? 32.098 19.565 -41.990 1.00 42.56 164 THR A C 1
ATOM 1292 O O . THR A 1 164 ? 33.240 19.885 -41.667 1.00 42.56 164 THR A O 1
ATOM 1295 N N . ASN A 1 165 ? 31.056 20.375 -41.790 1.00 43.31 165 ASN A N 1
ATOM 1296 C CA . ASN A 1 165 ? 31.147 21.581 -40.983 1.00 43.31 165 ASN A CA 1
ATOM 1297 C C . ASN A 1 165 ? 31.368 21.127 -39.542 1.00 43.31 165 ASN A C 1
ATOM 1299 O O . ASN A 1 165 ? 30.443 20.800 -38.800 1.00 43.31 165 ASN A O 1
ATOM 1303 N N . TYR A 1 166 ? 32.649 21.022 -39.201 1.00 42.59 166 TYR A N 1
ATOM 1304 C CA . TYR A 1 166 ? 33.153 20.746 -37.875 1.00 42.59 166 TYR A CA 1
ATOM 1305 C C . TYR A 1 166 ? 32.585 21.802 -36.927 1.00 42.59 166 TYR A C 1
ATOM 1307 O O . TYR A 1 166 ? 33.041 22.944 -36.913 1.00 42.59 166 TYR A O 1
ATOM 1315 N N . ILE A 1 167 ? 31.652 21.407 -36.061 1.00 41.09 167 ILE A N 1
ATOM 1316 C CA . ILE A 1 167 ? 31.411 22.124 -34.806 1.00 41.09 167 ILE A CA 1
ATOM 1317 C C . ILE A 1 167 ? 32.605 21.805 -33.894 1.00 41.09 167 ILE A C 1
ATOM 1319 O O . ILE A 1 167 ? 32.511 21.041 -32.939 1.00 41.09 167 ILE A O 1
ATOM 1323 N N . ARG A 1 168 ? 33.786 22.322 -34.240 1.00 39.03 168 ARG A N 1
ATOM 1324 C CA . ARG A 1 168 ? 34.893 22.452 -33.295 1.00 39.03 168 ARG A CA 1
ATOM 1325 C C . ARG A 1 168 ? 34.698 23.818 -32.653 1.00 39.03 168 ARG A C 1
ATOM 1327 O O . ARG A 1 168 ? 34.387 24.769 -33.364 1.00 39.03 168 ARG A O 1
ATOM 1334 N N . ASN A 1 169 ? 34.851 23.908 -31.335 1.00 39.72 169 ASN A N 1
ATOM 1335 C CA . ASN A 1 169 ? 34.869 25.157 -30.569 1.00 39.72 169 ASN A CA 1
ATOM 1336 C C . ASN A 1 169 ? 35.984 26.094 -31.084 1.00 39.72 169 ASN A C 1
ATOM 1338 O O . ASN A 1 169 ? 37.029 26.229 -30.453 1.00 39.72 169 ASN A O 1
ATOM 1342 N N . SER A 1 170 ? 35.800 26.689 -32.262 1.00 39.62 170 SER A N 1
ATOM 1343 C CA . SER A 1 170 ? 36.698 27.673 -32.840 1.00 39.62 170 SER A CA 1
ATOM 1344 C C . SER A 1 170 ? 36.333 29.028 -32.231 1.00 39.62 170 SER A C 1
ATOM 1346 O O . SER A 1 170 ? 35.185 29.455 -32.367 1.00 39.62 170 SER A O 1
ATOM 1348 N N . PRO A 1 171 ? 37.259 29.711 -31.539 1.00 41.34 171 PRO A N 1
ATOM 1349 C CA . PRO A 1 171 ? 36.964 30.912 -30.753 1.00 41.34 171 PRO A CA 1
ATOM 1350 C C . PRO A 1 171 ? 36.644 32.168 -31.586 1.00 41.34 171 PRO A C 1
ATOM 1352 O O . PRO A 1 171 ? 36.549 33.254 -31.024 1.00 41.34 171 PRO A O 1
ATOM 1355 N N . VAL A 1 172 ? 36.485 32.055 -32.909 1.00 46.06 172 VAL A N 1
ATOM 1356 C CA . VAL A 1 172 ? 36.413 33.219 -33.812 1.00 46.06 172 VAL A CA 1
ATOM 1357 C C . VAL A 1 172 ? 35.001 33.490 -34.348 1.00 46.06 172 VAL A C 1
ATOM 1359 O O . VAL A 1 172 ? 34.741 34.585 -34.837 1.00 46.06 172 VAL A O 1
ATOM 1362 N N . TYR A 1 173 ? 34.051 32.560 -34.213 1.00 44.53 173 TYR A N 1
ATOM 1363 C CA . TYR A 1 173 ? 32.686 32.793 -34.694 1.00 44.53 173 TYR A CA 1
ATOM 1364 C C . TYR A 1 173 ? 31.752 33.204 -33.550 1.00 44.53 173 TYR A C 1
ATOM 1366 O O . TYR A 1 173 ? 31.344 32.376 -32.735 1.00 44.53 173 TYR A O 1
ATOM 1374 N N . ASN A 1 174 ? 31.420 34.498 -33.486 1.00 49.19 174 ASN A N 1
ATOM 1375 C CA . ASN A 1 174 ? 30.414 35.041 -32.575 1.00 49.19 174 ASN A CA 1
ATOM 1376 C C . ASN A 1 174 ? 29.068 35.196 -33.319 1.00 49.19 174 ASN A C 1
ATOM 1378 O O . ASN A 1 174 ? 28.896 36.172 -34.052 1.00 49.19 174 ASN A O 1
ATOM 1382 N N . PRO A 1 175 ? 28.097 34.283 -33.126 1.00 50.22 175 PRO A N 1
ATOM 1383 C CA . PRO A 1 175 ? 26.832 34.283 -33.867 1.00 50.22 175 PRO A CA 1
ATOM 1384 C C . PRO A 1 175 ? 25.876 35.433 -33.498 1.00 50.22 175 PRO A C 1
ATOM 1386 O O . PRO A 1 175 ? 24.809 35.541 -34.092 1.00 50.22 175 PRO A O 1
ATOM 1389 N N . TYR A 1 176 ? 26.213 36.286 -32.524 1.00 50.44 176 TYR A N 1
ATOM 1390 C CA . TYR A 1 176 ? 25.316 37.343 -32.040 1.00 50.44 176 TYR A CA 1
ATOM 1391 C C . TYR A 1 176 ? 25.378 38.655 -32.842 1.00 50.44 176 TYR A C 1
ATOM 1393 O O . TYR A 1 176 ? 24.534 39.519 -32.625 1.00 50.44 176 TYR A O 1
ATOM 1401 N N . ASN A 1 177 ? 26.336 38.808 -33.768 1.00 51.06 177 ASN A N 1
ATOM 1402 C CA . ASN A 1 177 ? 26.591 40.081 -34.464 1.00 51.06 177 ASN A CA 1
ATOM 1403 C C . ASN A 1 177 ? 26.293 40.082 -35.975 1.00 51.06 177 ASN A C 1
ATOM 1405 O O . ASN A 1 177 ? 26.660 41.040 -36.654 1.00 51.06 177 ASN A O 1
ATOM 1409 N N . GLN A 1 178 ? 25.631 39.058 -36.519 1.00 51.72 178 GLN A N 1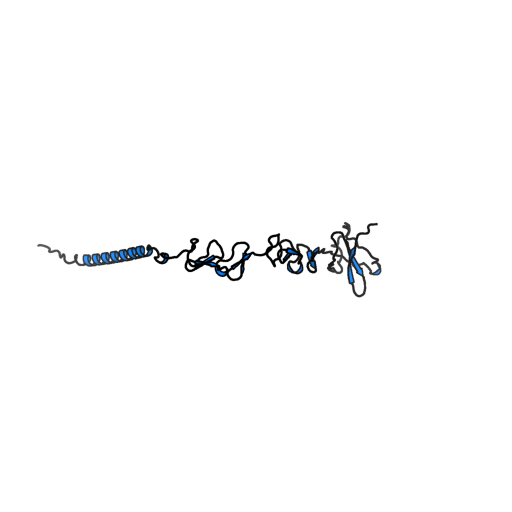
ATOM 1410 C CA . GLN A 1 178 ? 25.231 39.036 -37.932 1.00 51.72 178 GLN A CA 1
ATOM 1411 C C . GLN A 1 178 ? 23.721 38.818 -38.101 1.00 51.72 178 GLN A C 1
ATOM 1413 O O . GLN A 1 178 ? 23.100 38.197 -37.233 1.00 51.72 178 GLN A O 1
ATOM 1418 N N . PRO A 1 179 ? 23.104 39.342 -39.182 1.00 44.56 179 PRO A N 1
ATOM 1419 C CA . PRO A 1 179 ? 21.698 39.102 -39.478 1.00 44.56 179 PRO A CA 1
ATOM 1420 C C . PRO A 1 179 ? 21.493 37.606 -39.726 1.00 44.56 179 PRO A C 1
ATOM 1422 O O . PRO A 1 179 ? 21.862 37.072 -40.767 1.00 44.56 179 PRO A O 1
ATOM 1425 N N . VAL A 1 180 ? 20.936 36.915 -38.732 1.00 43.50 180 VAL A N 1
ATOM 1426 C CA . VAL A 1 180 ? 20.691 35.475 -38.794 1.00 43.50 180 VAL A CA 1
ATOM 1427 C C . VAL A 1 180 ? 19.611 35.222 -39.842 1.00 43.50 180 VAL A C 1
ATOM 1429 O O . VAL A 1 180 ? 18.422 35.421 -39.586 1.00 43.50 180 VAL A O 1
ATOM 1432 N N . ALA A 1 181 ? 20.011 34.795 -41.036 1.00 44.53 181 ALA A N 1
ATOM 1433 C CA . ALA A 1 181 ? 19.070 34.301 -42.023 1.00 44.53 181 ALA A CA 1
ATOM 1434 C C . ALA A 1 181 ? 18.582 32.920 -41.573 1.00 44.53 181 ALA A C 1
ATOM 1436 O O . ALA A 1 181 ? 19.350 31.969 -41.506 1.00 44.53 181 ALA A O 1
ATOM 1437 N N . ASN A 1 182 ? 17.295 32.835 -41.242 1.00 45.34 182 ASN A N 1
ATOM 1438 C CA . ASN A 1 182 ? 16.524 31.606 -41.051 1.00 45.34 182 ASN A CA 1
ATOM 1439 C C . ASN A 1 182 ? 17.166 30.535 -40.147 1.00 45.34 182 ASN A C 1
ATOM 1441 O O . ASN A 1 182 ? 17.867 29.628 -40.590 1.00 45.34 182 ASN A O 1
ATOM 1445 N N . VAL A 1 183 ? 16.803 30.558 -38.862 1.00 41.75 183 VAL A N 1
ATOM 1446 C CA . VAL A 1 183 ? 17.061 29.429 -37.958 1.00 41.75 183 VAL A CA 1
ATOM 1447 C C . VAL A 1 183 ? 16.189 28.243 -38.381 1.00 41.75 183 VAL A C 1
ATOM 1449 O O . VAL A 1 183 ? 14.990 28.212 -38.102 1.00 41.75 183 VAL A O 1
ATOM 1452 N N . ILE A 1 184 ? 16.783 27.246 -39.037 1.00 50.88 184 ILE A N 1
ATOM 1453 C CA . ILE A 1 184 ? 16.114 25.965 -39.281 1.00 50.88 184 ILE A CA 1
ATOM 1454 C C . ILE A 1 184 ? 16.335 25.085 -38.050 1.00 50.88 184 ILE A C 1
ATOM 1456 O O . ILE A 1 184 ? 17.440 24.608 -37.794 1.00 50.88 184 ILE A O 1
ATOM 1460 N N . ASN A 1 185 ? 15.275 24.856 -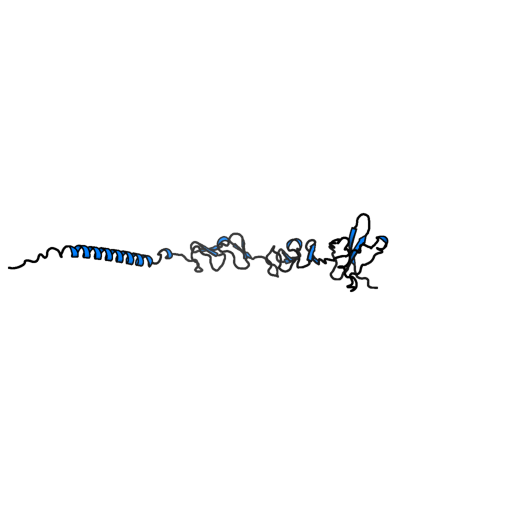37.273 1.00 42.91 185 ASN A N 1
ATOM 1461 C CA . ASN A 1 185 ? 15.306 23.869 -36.198 1.00 42.91 185 ASN A CA 1
ATOM 1462 C C . ASN A 1 185 ? 15.332 22.464 -36.810 1.00 42.91 185 ASN A C 1
ATOM 1464 O O . ASN A 1 185 ? 14.301 21.932 -37.218 1.00 42.91 185 ASN A O 1
ATOM 1468 N N . LEU A 1 186 ? 16.517 21.863 -36.879 1.00 51.91 186 LEU A N 1
ATOM 1469 C CA . LEU A 1 186 ? 16.693 20.487 -37.327 1.00 51.91 186 LEU A CA 1
ATOM 1470 C C . LEU A 1 186 ? 16.562 19.532 -36.140 1.00 51.91 186 LEU A C 1
ATOM 1472 O O . LEU A 1 186 ? 17.410 19.502 -35.250 1.00 51.91 186 LEU A O 1
ATOM 1476 N N . LEU A 1 187 ? 15.499 18.727 -36.135 1.00 47.31 187 LEU A N 1
ATOM 1477 C CA . LEU A 1 187 ? 15.353 17.620 -35.194 1.00 47.31 187 LEU A CA 1
ATOM 1478 C C . LEU A 1 187 ? 15.986 16.358 -35.800 1.00 47.31 187 LEU A C 1
ATOM 1480 O O . LEU A 1 187 ? 15.326 15.593 -36.498 1.00 47.31 187 LEU A O 1
ATOM 1484 N N .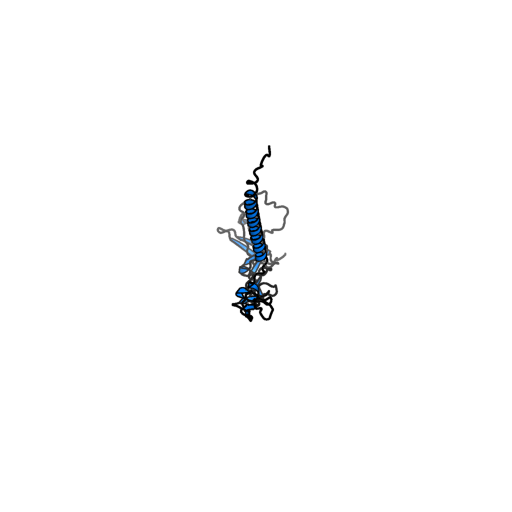 CYS A 1 188 ? 17.276 16.137 -35.545 1.00 54.00 188 CYS A N 1
ATOM 1485 C CA . CYS A 1 188 ? 17.928 14.873 -35.886 1.00 54.00 188 CYS A CA 1
ATOM 1486 C C . CYS A 1 188 ? 17.604 13.814 -34.825 1.00 54.00 188 CYS A C 1
ATOM 1488 O O . CYS A 1 188 ? 18.136 13.858 -33.718 1.00 54.00 188 CYS A O 1
ATOM 1490 N N . ILE A 1 189 ? 16.761 12.838 -35.169 1.00 51.91 189 ILE A N 1
ATOM 1491 C CA . ILE A 1 189 ? 16.585 11.614 -34.377 1.00 51.91 189 ILE A CA 1
ATOM 1492 C C . ILE A 1 189 ? 17.474 10.545 -35.012 1.00 51.91 189 ILE A C 1
ATOM 1494 O O . ILE A 1 189 ? 17.077 9.897 -35.978 1.00 51.91 189 ILE A O 1
ATOM 1498 N N . THR A 1 190 ? 18.700 10.379 -34.520 1.00 54.84 190 THR A N 1
ATOM 1499 C CA . THR A 1 190 ? 19.615 9.342 -35.013 1.00 54.84 190 THR A CA 1
ATOM 1500 C C . THR A 1 190 ? 19.834 8.259 -33.959 1.00 54.84 190 THR A C 1
ATOM 1502 O O . THR A 1 190 ? 19.970 8.534 -32.768 1.00 54.84 190 THR A O 1
ATOM 1505 N N . LYS A 1 191 ? 19.882 6.996 -34.398 1.00 54.09 191 LYS A N 1
ATOM 1506 C CA . LYS A 1 191 ? 20.311 5.854 -33.575 1.00 54.09 191 LYS A CA 1
ATOM 1507 C C . LYS A 1 191 ? 21.842 5.757 -33.580 1.00 54.09 191 LYS A C 1
ATOM 1509 O O . LYS A 1 191 ? 22.382 4.763 -34.050 1.00 54.09 191 LYS A O 1
ATOM 1514 N N . CYS A 1 192 ? 22.548 6.794 -33.139 1.00 56.19 192 CYS A N 1
ATOM 1515 C CA . CYS A 1 192 ? 24.004 6.706 -33.012 1.00 56.19 192 CYS A CA 1
ATOM 1516 C C . CYS A 1 192 ? 24.358 6.062 -31.659 1.00 56.19 192 CYS A C 1
ATOM 1518 O O . CYS A 1 192 ? 23.721 6.372 -30.648 1.00 56.19 192 CYS A O 1
ATOM 1520 N N . SER A 1 193 ? 25.339 5.151 -31.633 1.00 53.25 193 SER A N 1
ATOM 1521 C CA . SER A 1 193 ? 25.949 4.704 -30.371 1.00 53.25 193 SER A CA 1
ATOM 1522 C C . SER A 1 193 ? 26.664 5.883 -29.704 1.00 53.25 193 SER A C 1
ATOM 1524 O O . SER A 1 193 ? 26.960 6.876 -30.366 1.00 53.25 193 SER A O 1
ATOM 1526 N N . ALA A 1 194 ? 26.984 5.775 -28.412 1.00 54.03 194 ALA A N 1
ATOM 1527 C CA . ALA A 1 194 ? 27.695 6.822 -27.670 1.00 54.03 194 ALA A CA 1
ATOM 1528 C C . ALA A 1 194 ? 29.080 7.179 -28.260 1.00 54.03 194 ALA A C 1
ATOM 1530 O O . ALA A 1 194 ? 29.625 8.227 -27.927 1.00 54.03 194 ALA A O 1
ATOM 1531 N N . GLU A 1 195 ? 29.624 6.331 -29.136 1.00 52.00 195 GLU A N 1
ATOM 1532 C CA . GLU A 1 195 ? 30.935 6.488 -29.782 1.00 52.00 195 GLU A CA 1
ATOM 1533 C C . GLU A 1 195 ? 30.854 7.019 -31.227 1.00 52.00 195 GLU A C 1
ATOM 1535 O O . GLU A 1 195 ? 31.881 7.273 -31.852 1.00 52.00 195 GLU A O 1
ATOM 1540 N N . HIS A 1 196 ? 29.649 7.213 -31.775 1.00 58.09 196 HIS A N 1
ATOM 1541 C CA . HIS A 1 196 ? 29.459 7.655 -33.161 1.00 58.09 196 HIS A CA 1
ATOM 1542 C C . HIS A 1 196 ? 29.148 9.150 -33.250 1.00 58.09 196 HIS A C 1
ATOM 1544 O O . HIS A 1 196 ? 28.397 9.705 -32.446 1.00 58.09 196 HIS A O 1
ATOM 1550 N N . TYR A 1 197 ? 29.672 9.797 -34.292 1.00 57.78 197 TYR A N 1
ATOM 1551 C CA . TYR A 1 197 ? 29.404 11.205 -34.576 1.00 57.78 197 TYR A CA 1
ATOM 1552 C C . TYR A 1 197 ? 28.139 11.353 -35.430 1.00 57.78 197 TYR A C 1
ATOM 1554 O O . TYR A 1 197 ? 27.863 10.539 -36.317 1.00 57.78 197 TYR A O 1
ATOM 1562 N N . ILE A 1 198 ? 27.366 12.413 -35.167 1.00 57.31 198 ILE A N 1
ATOM 1563 C CA . ILE A 1 198 ? 26.223 12.805 -35.999 1.00 57.31 198 ILE A CA 1
ATOM 1564 C C . ILE A 1 198 ? 26.738 13.728 -37.100 1.00 57.31 198 ILE A C 1
ATOM 1566 O O . ILE A 1 198 ? 27.147 14.858 -36.833 1.00 57.31 198 ILE A O 1
ATOM 1570 N N . PHE A 1 199 ? 26.666 13.266 -38.341 1.00 60.56 199 PHE A N 1
ATOM 1571 C CA . PHE A 1 199 ? 26.908 14.076 -39.526 1.00 60.56 199 PHE A CA 1
ATOM 1572 C C . PHE A 1 199 ? 25.575 14.617 -40.040 1.00 60.56 199 PHE A C 1
ATOM 1574 O O . PHE A 1 199 ? 24.617 13.867 -40.235 1.00 60.56 199 PHE A O 1
ATOM 1581 N N . ILE A 1 200 ? 25.502 15.923 -40.279 1.00 57.31 200 ILE A N 1
ATOM 1582 C CA . ILE A 1 200 ? 24.352 16.546 -40.936 1.00 57.31 200 ILE A CA 1
ATOM 1583 C C . ILE A 1 200 ? 24.737 16.744 -42.399 1.00 57.31 200 ILE A C 1
ATOM 1585 O O . ILE A 1 200 ? 25.598 17.562 -42.711 1.00 57.31 200 ILE A O 1
ATOM 1589 N N . SER A 1 201 ? 24.116 15.982 -43.297 1.00 58.69 201 SER A N 1
ATOM 1590 C CA . SER A 1 201 ? 24.235 16.197 -44.737 1.00 58.69 201 SER A CA 1
ATOM 1591 C C . SER A 1 201 ? 22.998 16.950 -45.215 1.00 58.69 201 SER A C 1
ATOM 1593 O O . SER A 1 201 ? 21.875 16.444 -45.145 1.00 58.69 201 SER A O 1
ATOM 1595 N N . ALA A 1 202 ? 23.195 18.180 -45.680 1.00 54.19 202 ALA A N 1
ATOM 1596 C CA . ALA A 1 202 ? 22.171 18.941 -46.379 1.00 54.19 202 ALA A CA 1
ATOM 1597 C C . ALA A 1 202 ? 22.417 18.814 -47.884 1.00 54.19 202 ALA A C 1
ATOM 1599 O O . ALA A 1 202 ? 23.531 19.050 -48.351 1.00 54.19 202 ALA A O 1
ATOM 1600 N N . LYS A 1 203 ? 21.386 18.434 -48.645 1.00 52.69 203 LYS A N 1
ATOM 1601 C CA . LYS A 1 203 ? 21.429 18.503 -50.107 1.00 52.69 203 LYS A CA 1
ATOM 1602 C C . LYS A 1 203 ? 20.604 19.704 -50.549 1.00 52.69 203 LYS A C 1
ATOM 1604 O O . LYS A 1 203 ? 19.394 19.724 -50.326 1.00 52.69 203 LYS A O 1
ATOM 1609 N N . CYS A 1 204 ? 21.257 20.684 -51.164 1.00 44.88 204 CYS A N 1
ATOM 1610 C CA . CYS A 1 204 ? 20.576 21.840 -51.732 1.00 44.88 204 CYS A CA 1
ATOM 1611 C C . CYS A 1 204 ? 19.905 21.457 -53.059 1.00 44.88 204 CYS A C 1
ATOM 1613 O O . CYS A 1 204 ? 20.539 20.915 -53.964 1.00 44.88 204 CYS A O 1
ATOM 1615 N N . GLY A 1 205 ? 18.600 21.702 -53.150 1.00 54.81 205 GLY A N 1
ATOM 1616 C CA . GLY A 1 205 ? 17.754 21.462 -54.318 1.00 54.81 205 GLY A CA 1
ATOM 1617 C C . GLY A 1 205 ? 16.379 22.100 -54.104 1.00 54.81 205 GLY A C 1
ATOM 1618 O O . GLY A 1 205 ? 16.107 22.624 -53.029 1.00 54.81 205 GLY A O 1
ATOM 1619 N N . TYR A 1 206 ? 15.484 22.036 -55.097 1.00 45.84 206 TYR A N 1
ATOM 1620 C CA . TYR A 1 206 ? 14.135 22.642 -55.021 1.00 45.84 206 TYR A CA 1
ATOM 1621 C C . TYR A 1 206 ? 13.291 22.141 -53.829 1.00 45.84 206 TYR A C 1
ATOM 1623 O O . TYR A 1 206 ? 12.329 22.787 -53.420 1.00 45.84 206 TYR A O 1
ATOM 1631 N N . GLN A 1 207 ? 13.666 20.995 -53.253 1.00 45.44 207 GLN A N 1
ATOM 1632 C CA . GLN A 1 207 ? 13.209 20.529 -51.952 1.00 45.44 207 GLN A CA 1
ATOM 1633 C C . GLN A 1 207 ? 14.430 20.376 -51.045 1.00 45.44 207 GLN A C 1
ATOM 1635 O O . GLN A 1 207 ? 15.235 19.463 -51.225 1.00 45.44 207 GLN A O 1
ATOM 1640 N N . ASN A 1 208 ? 14.583 21.284 -50.084 1.00 49.91 208 ASN A N 1
ATOM 1641 C CA . ASN A 1 208 ? 15.647 21.213 -49.089 1.00 49.91 208 ASN A CA 1
ATOM 1642 C C . ASN A 1 208 ? 15.441 19.969 -48.214 1.00 49.91 208 ASN A C 1
ATOM 1644 O O . ASN A 1 208 ? 14.604 19.969 -47.313 1.00 49.91 208 ASN A O 1
ATOM 1648 N N . THR A 1 209 ? 16.195 18.900 -48.474 1.00 52.28 209 THR A N 1
ATOM 1649 C CA . THR A 1 209 ? 16.195 17.701 -47.627 1.00 52.28 209 THR A CA 1
ATOM 1650 C C . THR A 1 209 ? 17.461 17.662 -46.787 1.00 52.28 209 THR A C 1
ATOM 1652 O O . THR A 1 209 ? 18.569 17.650 -47.330 1.00 52.28 209 THR A O 1
ATOM 1655 N N . VAL A 1 210 ? 17.295 17.589 -45.468 1.00 56.75 210 VAL A N 1
ATOM 1656 C CA . VAL A 1 210 ? 18.393 17.345 -44.530 1.00 56.75 210 VAL A CA 1
ATOM 1657 C C . VAL A 1 210 ? 18.343 15.892 -44.081 1.00 56.75 210 VAL A C 1
ATOM 1659 O O . VAL A 1 210 ? 17.302 15.407 -43.638 1.00 56.75 210 VAL A O 1
ATOM 1662 N N . LYS A 1 211 ? 19.467 15.186 -44.210 1.00 61.97 211 LYS A N 1
ATOM 1663 C CA . LYS A 1 211 ? 19.648 13.823 -43.707 1.00 61.97 211 LYS A CA 1
ATOM 1664 C C . LYS A 1 211 ? 20.696 13.829 -42.605 1.00 61.97 211 LYS A C 1
ATOM 1666 O O . LYS A 1 211 ? 21.792 14.354 -42.778 1.00 61.97 211 LYS A O 1
ATOM 1671 N N . CYS A 1 212 ? 20.363 13.205 -41.485 1.00 59.28 212 CYS A N 1
ATOM 1672 C CA . CYS A 1 212 ? 21.298 12.977 -40.393 1.00 59.28 212 CYS A CA 1
ATOM 1673 C C . CYS A 1 212 ? 21.886 11.569 -40.566 1.00 59.28 212 CYS A C 1
ATOM 1675 O O . CYS A 1 212 ? 21.136 10.597 -40.669 1.00 59.28 212 CYS A O 1
ATOM 1677 N N . LEU A 1 213 ? 23.209 11.461 -40.640 1.00 61.75 213 LEU A N 1
ATOM 1678 C CA . LEU A 1 213 ? 23.946 10.208 -40.809 1.00 61.75 213 LEU A CA 1
ATOM 1679 C C . LEU A 1 213 ? 24.769 9.941 -39.542 1.00 61.75 213 LEU A C 1
ATOM 1681 O O . LEU A 1 213 ? 25.352 10.866 -38.982 1.00 61.75 213 LEU A O 1
ATOM 1685 N N . CYS A 1 214 ? 24.820 8.690 -39.084 1.00 60.25 214 CYS A N 1
ATOM 1686 C CA . CYS A 1 214 ? 25.794 8.258 -38.076 1.00 60.25 214 CYS A CA 1
ATOM 1687 C C . CYS A 1 214 ? 27.016 7.699 -38.804 1.00 60.25 214 CYS A C 1
ATOM 1689 O O . CYS A 1 214 ? 26.846 6.908 -39.732 1.00 60.25 214 CYS A O 1
ATOM 1691 N N . GLY A 1 215 ? 28.221 8.069 -38.379 1.00 65.44 215 GLY A N 1
ATOM 1692 C CA . GLY A 1 215 ? 29.458 7.493 -38.908 1.00 65.44 215 GLY A CA 1
ATOM 1693 C C . GLY A 1 215 ? 30.515 7.308 -37.825 1.00 65.44 215 GLY A C 1
ATOM 1694 O O . GLY A 1 215 ? 30.497 7.999 -36.801 1.00 65.44 215 GLY A O 1
ATOM 1695 N N . GLU A 1 216 ? 31.417 6.358 -38.053 1.00 53.06 216 GLU A N 1
ATOM 1696 C CA . GLU A 1 216 ? 32.665 6.219 -37.298 1.00 53.06 216 GLU A CA 1
ATOM 1697 C C . GLU A 1 216 ? 33.659 7.267 -37.791 1.00 53.06 216 GLU A C 1
ATOM 1699 O O . GLU A 1 216 ? 33.703 7.585 -38.981 1.00 53.06 216 GLU A O 1
ATOM 1704 N N . TRP A 1 217 ? 34.423 7.851 -36.872 1.00 49.12 217 TRP A N 1
ATOM 1705 C CA . TRP A 1 217 ? 35.461 8.801 -37.245 1.00 49.12 217 TRP A CA 1
ATOM 1706 C C . TRP A 1 217 ? 36.619 8.036 -37.887 1.00 49.12 217 TRP A C 1
ATOM 1708 O O . TRP A 1 217 ? 37.398 7.387 -37.195 1.00 49.12 217 TRP A O 1
ATOM 1718 N N . ALA A 1 218 ? 36.716 8.102 -39.213 1.00 49.94 218 ALA A N 1
ATOM 1719 C CA . ALA A 1 218 ? 37.940 7.769 -39.923 1.00 49.94 218 ALA A CA 1
ATOM 1720 C C . ALA A 1 218 ? 38.894 8.957 -39.746 1.00 49.94 218 ALA A C 1
ATOM 1722 O O . ALA A 1 218 ? 38.763 9.976 -40.422 1.00 49.94 218 ALA A O 1
ATOM 1723 N N . GLY A 1 219 ? 39.750 8.880 -38.731 1.00 48.06 219 GLY A N 1
ATOM 1724 C CA . GLY A 1 219 ? 40.823 9.841 -38.547 1.00 48.06 219 GLY A CA 1
ATOM 1725 C C . GLY A 1 219 ? 41.952 9.567 -39.520 1.00 48.06 219 GLY A C 1
ATOM 1726 O O . GLY A 1 219 ? 42.599 8.532 -39.381 1.00 48.06 219 GLY A O 1
ATOM 1727 N N . ASP A 1 220 ? 42.187 10.505 -40.433 1.00 39.44 220 ASP A N 1
ATOM 1728 C CA . ASP A 1 220 ? 43.462 10.667 -41.136 1.00 39.44 220 ASP A CA 1
ATOM 1729 C C . ASP A 1 220 ? 44.237 11.843 -40.520 1.00 39.44 220 ASP A C 1
ATOM 1731 O O . ASP A 1 220 ? 43.602 12.891 -40.227 1.00 39.44 220 ASP A O 1
#

Radius of gyration: 45.51 Å; chains: 1; bounding box: 97×70×135 Å

pLDDT: mean 77.18, std 21.93, range [38.25, 98.56]

Foldseek 3Di:
DDDDDDPPPPVVVVVVVVVVVVVVVVVVVVVVVVVVVVPDDDPVPPDQAAAPQRHTAQDQDPQPPWHHHPNYTDQACVPRNGDPQWHDDHSDTDGFQAAPQRHTAQDQDPQPPWHHHRRHTDQACVPRNGDPQWGDDGSDTDHFDQDFDQDDPPDDLVNPPPDQPDPDVDPPDDPPPDDRDDRDRDRDPDPEDPQWDWGWDWHDDPDTDIDIDTDHDPDD

Secondary structure (DSSP, 8-state):
-------TTSHHHHHHHHHHHHHHHHHHHHHHHHHHHHTS--GGGTT--B-TTSPBTTSB-SSTTEEEETTEEEE-HHHH-PPTTEEEETTEEEEPPB-TTSPBTTSB-SSTTEEEETTEEEE-HHHH---TTEEEETTEEEE-----PPPPTT--GGG-SS--------TT--TTSS---------------TT-EEEEEEE-SSS-EEEEEEE-----